Protein AF-A0A6I5RII8-F1 (afdb_monomer)

Solvent-accessible surface area (backbone atoms only — not comparable to full-atom values): 12334 Å² total; per-residue (Å²): 128,75,94,46,43,78,33,72,69,52,42,58,50,50,55,48,51,52,49,53,47,38,71,75,41,71,86,57,53,76,91,75,58,64,41,49,53,76,52,87,59,89,80,75,81,48,19,65,88,69,78,43,52,59,73,60,52,74,67,56,86,38,40,20,40,65,44,58,23,78,49,76,40,75,46,75,75,61,52,48,58,61,50,52,52,50,49,47,43,29,50,74,73,60,77,38,81,89,45,75,63,57,55,49,25,54,47,37,25,66,79,70,60,32,38,70,27,36,40,53,52,51,24,65,76,28,76,43,79,81,48,72,68,57,61,72,69,66,34,54,53,46,52,59,33,39,40,42,60,40,52,54,52,52,71,69,67,47,79,58,40,72,80,50,34,65,54,52,70,57,61,92,93,59,69,55,47,36,45,33,65,59,30,32,97,84,45,79,48,47,46,25,36,23,40,40,30,53,49,54,54,51,50,28,32,72,29,15,45,62,59,45,34,69,55,20,70,74,108

Foldseek 3Di:
DQLAAEDPVQVVVVVVVVVVCCVVPVVQDLLNDKDKDWDADPPGQACDPNPAAPVRLSVDHIYMDIDQQLRWDQCQLLLLLLLLLLVLQCPVVVVADDDPLLVVLNCCCPVVVDLVSQQVSLCRSQVAHADAADPDPVLVVRLVSLCNSLVVQVVVVDPQSPPWANSAGRDDVDGDHSNDVSCPPVSPRRTIHGNSNSNVSVSCLRRCRSHHNVSSVVD

Radius of gyration: 18.66 Å; Cα contacts (8 Å, |Δi|>4): 306; chains: 1; bounding box: 40×48×50 Å

Sequence (219 aa):
MPFFQQDDQLAQIGDRLLADTRAQFPAIAENQIALTWLVYDEPYPVNTGGALTAEEFWRYPVRGYAYRGVERIYPASVVKLFYLVAVQEWLESGMISPSAELDRAVRDMIVDSSNDATSLVVDALTGTTSGPELPPGPFETWQRQRNLINRYYQNLGWEEFETINANQKTWCEGPYGRERAFYGEAMENRNWLTTNAVARLFHSIVGGVAVSSERSQAM

Structure (mmCIF, N/CA/C/O backbone):
data_AF-A0A6I5RII8-F1
#
_entry.id   AF-A0A6I5RII8-F1
#
loop_
_atom_site.group_PDB
_atom_site.id
_atom_site.type_symbol
_atom_site.label_atom_id
_atom_site.label_alt_id
_atom_site.label_comp_id
_atom_site.label_asym_id
_atom_site.label_entity_id
_atom_site.label_seq_id
_atom_site.pdbx_PDB_ins_code
_atom_site.Cartn_x
_atom_site.Cartn_y
_atom_site.Cartn_z
_atom_site.occupancy
_atom_site.B_iso_or_equiv
_atom_site.auth_seq_id
_atom_site.auth_comp_id
_atom_site.auth_asym_id
_atom_site.auth_atom_id
_atom_site.pdbx_PDB_model_num
ATOM 1 N N . MET A 1 1 ? 17.856 -10.091 -0.534 1.00 65.69 1 MET A N 1
ATOM 2 C CA . MET A 1 1 ? 17.736 -10.471 -1.981 1.00 65.69 1 MET A CA 1
ATOM 3 C C . MET A 1 1 ? 16.253 -10.450 -2.322 1.00 65.69 1 MET A C 1
ATOM 5 O O . MET A 1 1 ? 15.494 -10.698 -1.398 1.00 65.69 1 MET A O 1
ATOM 9 N N . PRO A 1 2 ? 15.806 -10.162 -3.562 1.00 83.06 2 PRO A N 1
ATOM 10 C CA . PRO A 1 2 ? 14.369 -10.183 -3.846 1.00 83.06 2 PRO A CA 1
ATOM 11 C C . PRO A 1 2 ? 13.774 -11.559 -3.522 1.00 83.06 2 PRO A C 1
ATOM 13 O O . PRO A 1 2 ? 14.424 -12.578 -3.753 1.00 83.06 2 PRO A O 1
ATOM 16 N N . PHE A 1 3 ? 12.541 -11.592 -3.021 1.00 93.69 3 PHE A N 1
ATOM 17 C CA . PHE A 1 3 ? 11.863 -12.845 -2.669 1.00 93.69 3 PHE A CA 1
ATOM 18 C C . PHE A 1 3 ? 11.525 -13.787 -3.839 1.00 93.69 3 PHE A C 1
ATOM 20 O O . PHE A 1 3 ? 11.038 -14.894 -3.617 1.00 93.69 3 PHE A O 1
ATOM 27 N N . PHE A 1 4 ? 11.730 -13.345 -5.077 1.00 95.38 4 PHE A N 1
ATOM 28 C CA . PHE A 1 4 ? 11.459 -14.098 -6.295 1.00 95.38 4 PHE A CA 1
ATOM 29 C C . PHE A 1 4 ? 12.764 -14.530 -6.973 1.00 95.38 4 PHE A C 1
ATOM 31 O O . PHE A 1 4 ? 13.816 -13.910 -6.803 1.00 95.38 4 PHE A O 1
ATOM 38 N N . GLN A 1 5 ? 12.694 -15.579 -7.787 1.00 94.88 5 GLN A N 1
ATOM 39 C CA . GLN A 1 5 ? 13.818 -16.045 -8.592 1.00 94.88 5 GLN A CA 1
ATOM 40 C C . GLN A 1 5 ? 13.955 -15.178 -9.838 1.00 94.88 5 GLN A C 1
ATOM 42 O O . GLN A 1 5 ? 13.002 -15.047 -10.605 1.00 94.88 5 GLN A O 1
ATOM 47 N N . GLN A 1 6 ? 15.131 -14.584 -10.048 1.00 94.12 6 GLN A N 1
ATOM 48 C CA . GLN A 1 6 ? 15.388 -13.884 -11.300 1.00 94.12 6 GLN A CA 1
ATOM 49 C C . GLN A 1 6 ? 15.385 -14.859 -12.474 1.00 94.12 6 GLN A C 1
ATOM 51 O O . GLN A 1 6 ? 15.972 -15.936 -12.397 1.00 94.12 6 GLN A O 1
ATOM 56 N N . ASP A 1 7 ? 14.729 -14.448 -13.551 1.00 95.94 7 ASP A N 1
ATOM 57 C CA . ASP A 1 7 ? 14.633 -15.214 -14.784 1.00 95.94 7 ASP A CA 1
ATOM 58 C C . ASP A 1 7 ? 15.290 -14.456 -15.943 1.00 95.94 7 ASP A C 1
ATOM 60 O O . ASP A 1 7 ? 14.949 -13.303 -16.220 1.00 95.94 7 ASP A O 1
ATOM 64 N N . ASP A 1 8 ? 16.228 -15.111 -16.631 1.00 95.12 8 ASP A N 1
ATOM 65 C CA . ASP A 1 8 ? 17.023 -14.502 -17.704 1.00 95.12 8 ASP A CA 1
ATOM 66 C C . ASP A 1 8 ? 16.172 -14.094 -18.912 1.00 95.12 8 ASP A C 1
ATOM 68 O O . ASP A 1 8 ? 16.429 -13.068 -19.550 1.00 95.12 8 ASP A O 1
ATOM 72 N N . GLN A 1 9 ? 15.140 -14.875 -19.238 1.00 95.81 9 GLN A N 1
ATOM 73 C CA . GLN A 1 9 ? 14.249 -14.556 -20.347 1.00 95.81 9 GLN A CA 1
ATOM 74 C C . GLN A 1 9 ? 13.399 -13.329 -20.003 1.00 95.81 9 GLN A C 1
ATOM 76 O O . GLN A 1 9 ? 13.259 -12.426 -20.833 1.00 95.81 9 GLN A O 1
ATOM 81 N N . LEU A 1 10 ? 12.877 -13.254 -18.776 1.00 95.75 10 LEU A N 1
ATOM 82 C CA . LEU A 1 10 ? 12.186 -12.065 -18.282 1.00 95.75 10 LEU A CA 1
ATOM 83 C C . LEU A 1 10 ? 13.118 -10.856 -18.240 1.00 95.75 10 LEU A C 1
ATOM 85 O O . LEU A 1 10 ? 12.692 -9.775 -18.637 1.00 95.75 10 LEU A O 1
ATOM 89 N N . ALA A 1 11 ? 14.381 -11.019 -17.849 1.00 94.94 11 ALA A N 1
ATOM 90 C CA . ALA A 1 11 ? 15.350 -9.929 -17.876 1.00 94.94 11 ALA A CA 1
ATOM 91 C C . ALA A 1 11 ? 15.544 -9.370 -19.292 1.00 94.94 11 ALA A C 1
ATOM 93 O O . ALA A 1 11 ? 15.394 -8.170 -19.509 1.00 94.94 11 ALA A O 1
ATOM 94 N N . GLN A 1 12 ? 15.742 -10.236 -20.288 1.00 96.38 12 GLN A N 1
ATOM 95 C CA . GLN A 1 12 ? 15.888 -9.814 -21.686 1.00 96.38 12 GLN A CA 1
ATOM 96 C C . GLN A 1 12 ? 14.641 -9.120 -22.252 1.00 96.38 12 GLN A C 1
ATOM 98 O O . GLN A 1 12 ? 14.749 -8.252 -23.123 1.00 96.38 12 GLN A O 1
ATOM 103 N N . ILE A 1 13 ? 13.437 -9.524 -21.836 1.00 96.56 13 ILE A N 1
ATOM 104 C CA . ILE A 1 13 ? 12.199 -8.847 -22.251 1.00 96.56 13 ILE A CA 1
ATOM 105 C C . ILE A 1 13 ? 12.071 -7.504 -21.522 1.00 96.56 13 ILE A C 1
ATOM 107 O O . ILE A 1 13 ? 11.786 -6.498 -22.169 1.00 96.56 13 ILE A O 1
ATOM 111 N N . GLY A 1 14 ? 12.319 -7.476 -20.212 1.00 95.06 14 GLY A N 1
ATOM 112 C CA . GLY A 1 14 ? 12.251 -6.274 -19.384 1.00 95.06 14 GLY A CA 1
ATOM 113 C C . GLY A 1 14 ? 13.218 -5.190 -19.853 1.00 95.06 14 GLY A C 1
ATOM 114 O O . GLY A 1 14 ? 12.806 -4.052 -20.065 1.00 95.06 14 GLY A O 1
ATOM 115 N N . ASP A 1 15 ? 14.471 -5.552 -20.126 1.00 94.44 15 ASP A N 1
ATOM 116 C CA . ASP A 1 15 ? 15.497 -4.619 -20.599 1.00 94.44 15 ASP A CA 1
ATOM 117 C C . ASP A 1 15 ? 15.142 -4.019 -21.966 1.00 94.44 15 ASP A C 1
ATOM 119 O O . ASP A 1 15 ? 15.313 -2.814 -22.178 1.00 94.44 15 ASP A O 1
ATOM 123 N N . ARG A 1 16 ? 14.584 -4.832 -22.877 1.00 96.50 16 ARG A N 1
ATOM 124 C CA . ARG A 1 16 ? 14.069 -4.350 -24.169 1.00 96.50 16 ARG A CA 1
ATOM 125 C C . ARG A 1 16 ? 12.888 -3.405 -23.987 1.00 96.50 16 ARG A C 1
ATOM 127 O O . ARG A 1 16 ? 12.908 -2.314 -24.543 1.00 96.50 16 ARG A O 1
ATOM 134 N N . LEU A 1 17 ? 11.914 -3.766 -23.153 1.00 95.56 17 LEU A N 1
ATOM 135 C CA . LEU A 1 17 ? 10.750 -2.923 -22.878 1.00 95.56 17 LEU A CA 1
ATOM 136 C C . LEU A 1 17 ? 11.152 -1.576 -22.264 1.00 95.56 17 LEU A C 1
ATOM 138 O O . LEU A 1 17 ? 10.611 -0.535 -22.639 1.00 95.56 17 LEU A O 1
ATOM 142 N N . LEU A 1 18 ? 12.130 -1.568 -21.359 1.00 95.00 18 LEU A N 1
ATOM 143 C CA . LEU A 1 18 ? 12.676 -0.339 -20.785 1.00 95.00 18 LEU A CA 1
ATOM 144 C C . LEU A 1 18 ? 13.400 0.511 -21.838 1.00 95.00 18 LEU A C 1
ATOM 146 O O . LEU A 1 18 ? 13.267 1.73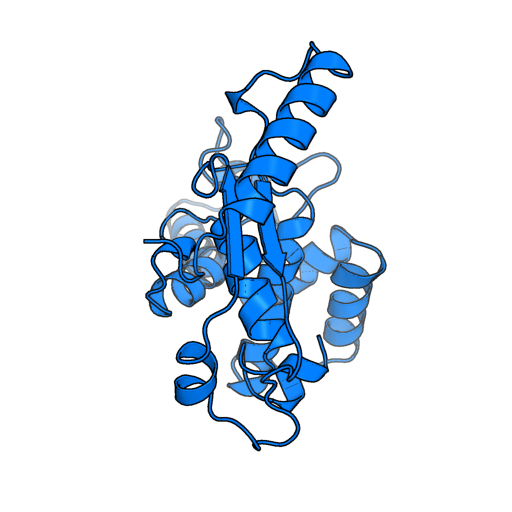5 -21.823 1.00 95.00 18 LEU A O 1
ATOM 150 N N . ALA A 1 19 ? 14.158 -0.108 -22.748 1.00 94.31 19 ALA A N 1
ATOM 151 C CA . ALA A 1 19 ? 14.811 0.596 -23.851 1.00 94.31 19 ALA A CA 1
ATOM 152 C C . ALA A 1 19 ? 13.787 1.226 -24.809 1.00 94.31 19 ALA A C 1
ATOM 154 O O . ALA A 1 19 ? 13.889 2.419 -25.099 1.00 94.31 19 ALA A O 1
ATOM 155 N N . ASP A 1 20 ? 12.770 0.467 -25.215 1.00 96.00 20 ASP A N 1
ATOM 156 C CA . ASP A 1 20 ? 11.694 0.935 -26.093 1.00 96.00 20 ASP A CA 1
ATOM 157 C C . ASP A 1 20 ? 10.892 2.068 -25.435 1.00 96.00 20 ASP A C 1
ATOM 159 O O . ASP A 1 20 ? 10.638 3.102 -26.055 1.00 96.00 20 ASP A O 1
ATOM 163 N N . THR A 1 21 ? 10.578 1.932 -24.141 1.00 95.50 21 THR A N 1
ATOM 164 C CA . THR A 1 21 ? 9.893 2.972 -23.356 1.00 95.50 21 THR A CA 1
ATOM 165 C C . THR A 1 21 ? 10.709 4.264 -23.325 1.00 95.50 21 THR A C 1
ATOM 167 O O . THR A 1 21 ? 10.159 5.339 -23.546 1.00 95.50 21 THR A O 1
ATOM 170 N N . ARG A 1 22 ? 12.028 4.189 -23.102 1.00 93.75 22 ARG A N 1
ATOM 171 C CA . ARG A 1 22 ? 12.904 5.375 -23.114 1.00 93.75 22 ARG A CA 1
ATOM 172 C C . ARG A 1 22 ? 13.012 6.008 -24.499 1.00 93.75 22 ARG A C 1
ATOM 174 O O . ARG A 1 22 ? 13.037 7.231 -24.600 1.00 93.75 22 ARG A O 1
ATOM 181 N N . ALA A 1 23 ? 13.054 5.199 -25.556 1.00 95.38 23 ALA A N 1
ATOM 182 C CA . ALA A 1 23 ? 13.071 5.701 -26.927 1.00 95.38 23 ALA A CA 1
ATOM 183 C C . ALA A 1 23 ? 11.764 6.431 -27.282 1.00 95.38 23 ALA A C 1
ATOM 185 O O . ALA A 1 23 ? 11.798 7.476 -27.932 1.00 95.38 23 ALA A O 1
ATOM 186 N N . GLN A 1 24 ? 10.620 5.910 -26.829 1.00 97.38 24 GLN A N 1
ATOM 187 C CA . GLN A 1 24 ? 9.306 6.509 -27.061 1.00 97.38 24 GLN A CA 1
ATOM 188 C C . GLN A 1 24 ? 9.041 7.736 -26.175 1.00 97.38 24 GLN A C 1
ATOM 190 O O . GLN A 1 24 ? 8.412 8.697 -26.623 1.00 97.38 24 GLN A O 1
ATOM 195 N N . PHE A 1 25 ? 9.527 7.723 -24.932 1.00 96.50 25 PHE A N 1
ATOM 196 C CA . PHE A 1 25 ? 9.304 8.767 -23.931 1.00 96.50 25 PHE A CA 1
ATOM 197 C C . PHE A 1 25 ? 10.634 9.338 -23.407 1.00 96.50 25 PHE A C 1
ATOM 199 O O . PHE A 1 25 ? 10.962 9.174 -22.230 1.00 96.50 25 PHE A O 1
ATOM 206 N N . PRO A 1 26 ? 11.395 10.073 -24.240 1.00 93.75 26 PRO A N 1
ATOM 207 C CA . PRO A 1 26 ? 12.745 10.537 -23.900 1.00 93.75 26 PRO A CA 1
ATOM 208 C C . PRO A 1 26 ? 12.793 11.556 -22.750 1.00 93.75 26 PRO A C 1
ATOM 210 O O . PRO A 1 26 ? 13.863 11.840 -22.221 1.00 93.75 26 PRO A O 1
ATOM 213 N N . ALA A 1 27 ? 11.646 12.120 -22.359 1.00 95.56 27 ALA A N 1
ATOM 214 C CA . ALA A 1 27 ? 11.537 13.019 -21.213 1.00 95.56 27 ALA A CA 1
ATOM 215 C C . ALA A 1 27 ? 11.583 12.288 -19.857 1.00 95.56 27 ALA A C 1
ATOM 217 O O . ALA A 1 27 ? 11.778 12.942 -18.834 1.00 95.56 27 ALA A O 1
ATOM 218 N N . ILE A 1 28 ? 11.388 10.964 -19.832 1.00 90.56 28 ILE A N 1
ATOM 219 C CA . ILE A 1 28 ? 11.436 10.177 -18.599 1.00 90.56 28 ILE A CA 1
ATOM 220 C C . ILE A 1 28 ? 12.886 9.770 -18.338 1.00 90.56 28 ILE A C 1
ATOM 222 O O . ILE A 1 28 ? 13.462 8.962 -19.068 1.00 90.56 28 ILE A O 1
ATOM 226 N N . ALA A 1 29 ? 13.482 10.322 -17.284 1.00 88.75 29 ALA A N 1
ATOM 227 C CA . ALA A 1 29 ? 14.834 9.961 -16.882 1.00 88.75 29 ALA A CA 1
ATOM 228 C C . ALA A 1 29 ? 14.886 8.519 -16.349 1.00 88.75 29 ALA A C 1
ATOM 230 O O . ALA A 1 29 ? 13.909 8.000 -15.807 1.00 88.75 29 ALA A O 1
ATOM 231 N N . GLU A 1 30 ? 16.052 7.871 -16.435 1.00 85.44 30 GLU A N 1
ATOM 232 C CA . GLU A 1 30 ? 16.237 6.498 -15.933 1.00 85.44 30 GLU A CA 1
ATOM 233 C C . GLU A 1 30 ? 15.834 6.355 -14.463 1.00 85.44 30 GLU A C 1
ATOM 235 O O . GLU A 1 30 ? 15.259 5.343 -14.060 1.00 85.44 30 GLU A O 1
ATOM 240 N N . ASN A 1 31 ? 16.073 7.402 -13.667 1.00 87.12 31 ASN A N 1
ATOM 241 C CA . ASN A 1 31 ? 15.734 7.406 -12.255 1.00 87.12 31 ASN A CA 1
ATOM 242 C C . ASN A 1 31 ? 14.225 7.577 -11.965 1.00 87.12 31 ASN A C 1
ATOM 244 O O . ASN A 1 31 ? 13.815 7.445 -10.810 1.00 87.12 31 ASN A O 1
ATOM 248 N N . GLN A 1 32 ? 13.393 7.793 -12.985 1.00 90.06 32 GLN A N 1
ATOM 249 C CA . GLN A 1 32 ? 11.940 7.972 -12.873 1.00 90.06 32 GLN A CA 1
ATOM 250 C C . GLN A 1 32 ? 11.135 6.717 -13.245 1.00 90.06 32 GLN A C 1
ATOM 252 O O . GLN A 1 32 ? 9.908 6.753 -13.195 1.00 90.06 32 GLN A O 1
ATOM 257 N N . ILE A 1 33 ? 11.800 5.606 -13.585 1.00 93.25 33 ILE A N 1
ATOM 258 C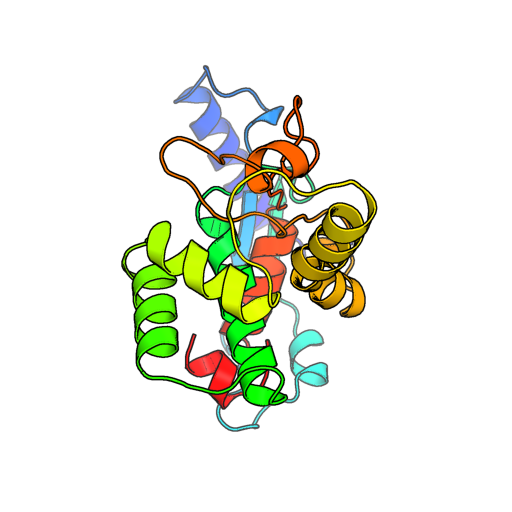 CA . ILE A 1 33 ? 11.151 4.323 -13.894 1.00 93.25 33 ILE A CA 1
ATOM 259 C C . ILE A 1 33 ? 11.707 3.232 -12.982 1.00 93.25 33 ILE A C 1
ATOM 261 O O . ILE A 1 33 ? 12.921 3.057 -12.876 1.00 93.25 33 ILE A O 1
ATOM 265 N N . ALA A 1 34 ? 10.813 2.470 -12.362 1.00 95.62 34 ALA A N 1
ATOM 266 C CA . ALA A 1 34 ? 11.115 1.187 -11.745 1.00 95.62 34 ALA A CA 1
ATOM 267 C C . ALA A 1 34 ? 10.083 0.163 -12.222 1.00 95.62 34 ALA A C 1
ATOM 269 O 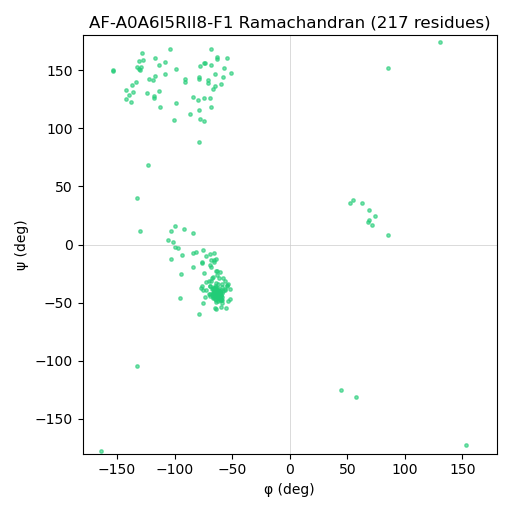O . ALA A 1 34 ? 8.948 0.518 -12.545 1.00 95.62 34 ALA A O 1
ATOM 270 N N . LEU A 1 35 ? 10.486 -1.099 -12.280 1.00 95.88 35 LEU A N 1
ATOM 271 C CA . LEU A 1 35 ? 9.645 -2.198 -12.730 1.00 95.88 35 LEU A CA 1
ATOM 272 C C . LEU A 1 35 ? 9.949 -3.415 -11.870 1.00 95.88 35 LEU A C 1
ATOM 274 O O . LEU A 1 35 ? 11.110 -3.760 -11.692 1.00 95.88 35 LEU A O 1
ATOM 278 N N . THR A 1 36 ? 8.909 -4.084 -11.393 1.00 97.44 36 THR A N 1
ATOM 279 C CA . THR A 1 36 ? 8.996 -5.444 -10.865 1.00 97.44 36 THR A CA 1
ATOM 280 C C . THR A 1 36 ? 7.818 -6.212 -11.429 1.00 97.44 36 THR A C 1
ATOM 282 O O . THR A 1 36 ? 6.689 -5.728 -11.361 1.00 97.44 36 THR A O 1
ATOM 285 N N . TRP A 1 37 ? 8.066 -7.393 -11.978 1.00 95.00 37 TRP A N 1
ATOM 286 C CA . TRP A 1 37 ? 7.003 -8.298 -12.396 1.00 95.00 37 TRP A CA 1
ATOM 287 C C . TRP A 1 37 ? 7.270 -9.715 -11.905 1.00 95.00 37 TRP A C 1
ATOM 289 O O . TRP A 1 37 ? 8.414 -10.117 -11.678 1.00 95.00 37 TRP A O 1
ATOM 299 N N . LEU A 1 38 ? 6.185 -10.450 -11.717 1.00 96.31 38 LEU A N 1
ATOM 300 C CA . LEU A 1 38 ? 6.190 -11.849 -11.330 1.00 96.31 38 LEU A CA 1
ATOM 301 C C . LEU A 1 38 ? 5.437 -12.623 -12.402 1.00 96.31 38 LEU A C 1
ATOM 303 O O . LEU A 1 38 ? 4.435 -12.134 -12.930 1.00 96.31 38 LEU A O 1
ATOM 307 N N . VAL A 1 39 ? 5.913 -13.821 -12.705 1.00 95.12 39 VAL A N 1
ATOM 308 C CA . VAL A 1 39 ? 5.242 -14.749 -13.611 1.00 95.12 39 VAL A CA 1
ATOM 309 C C . VAL A 1 39 ? 4.894 -16.002 -12.831 1.00 95.12 39 VAL A C 1
ATOM 311 O O . VAL A 1 39 ? 5.737 -16.586 -12.151 1.00 95.12 39 VAL A O 1
ATOM 314 N N . TYR A 1 40 ? 3.623 -16.378 -12.921 1.00 93.25 40 TYR A N 1
ATOM 315 C CA . TYR A 1 40 ? 3.075 -17.561 -12.285 1.00 93.25 40 TYR A CA 1
ATOM 316 C C . TYR A 1 40 ? 2.998 -18.672 -13.327 1.00 93.25 40 TYR A C 1
ATOM 318 O O . TYR A 1 40 ? 2.347 -18.503 -14.359 1.00 93.25 40 TYR A O 1
ATOM 326 N N . ASP A 1 41 ? 3.661 -19.788 -13.051 1.00 88.19 41 ASP A N 1
ATOM 327 C CA . ASP A 1 41 ? 3.619 -20.984 -13.887 1.00 88.19 41 ASP A CA 1
ATOM 328 C C . ASP A 1 41 ? 2.631 -21.998 -13.297 1.00 88.19 41 ASP A C 1
ATOM 330 O O . ASP A 1 41 ? 2.421 -22.043 -12.083 1.00 88.19 41 ASP A O 1
ATOM 334 N N . GLU A 1 42 ? 2.020 -22.819 -14.151 1.00 87.38 42 GLU A N 1
ATOM 335 C CA . GLU A 1 42 ? 1.215 -23.944 -13.680 1.00 87.38 42 GLU A CA 1
ATOM 336 C C . GLU A 1 42 ? 2.111 -25.047 -13.082 1.00 87.38 42 GLU A C 1
ATOM 338 O O . GLU A 1 42 ? 3.163 -25.359 -13.651 1.00 87.38 42 GLU A O 1
ATOM 343 N N . PRO A 1 43 ? 1.689 -25.702 -11.983 1.00 85.62 43 PRO A N 1
ATOM 344 C CA . PRO A 1 43 ? 0.463 -25.449 -11.220 1.00 85.62 43 PRO A CA 1
ATOM 345 C C . PRO A 1 43 ? 0.591 -24.232 -10.288 1.00 85.62 43 PRO A C 1
ATOM 347 O O . PRO A 1 43 ? 1.622 -24.053 -9.652 1.00 85.62 43 PRO A O 1
ATOM 350 N N . TYR A 1 44 ? -0.481 -23.442 -10.152 1.00 86.94 44 TYR A N 1
ATOM 351 C CA . TYR A 1 44 ? -0.508 -22.244 -9.303 1.00 86.94 44 TYR A CA 1
ATOM 352 C C . TYR A 1 44 ? -0.668 -22.608 -7.815 1.00 86.94 44 TYR A C 1
ATOM 354 O O . TYR A 1 44 ? -1.763 -23.017 -7.414 1.00 86.94 44 TYR A O 1
ATOM 362 N N . PRO A 1 45 ? 0.370 -22.465 -6.967 1.00 85.44 45 PRO A N 1
ATOM 363 C CA . PRO A 1 45 ? 0.238 -22.750 -5.545 1.00 85.44 45 PRO A CA 1
ATOM 364 C C . PRO A 1 45 ? -0.559 -21.620 -4.887 1.00 85.44 45 PRO A C 1
ATOM 366 O O . PRO A 1 45 ? -0.054 -20.515 -4.715 1.00 85.44 45 PRO A O 1
ATOM 369 N N . VAL A 1 46 ? -1.818 -21.881 -4.537 1.00 88.75 46 VAL A N 1
ATOM 370 C CA . VAL A 1 46 ? -2.700 -20.902 -3.886 1.00 88.75 46 VAL A CA 1
ATOM 371 C C . VAL A 1 46 ? -3.428 -21.528 -2.705 1.00 88.75 46 VAL A C 1
ATOM 373 O O . VAL A 1 46 ? -3.894 -22.668 -2.764 1.00 88.75 46 VAL A O 1
ATOM 376 N N . ASN A 1 47 ? -3.561 -20.768 -1.623 1.00 87.25 47 ASN A N 1
ATOM 377 C CA . ASN A 1 47 ? -4.329 -21.169 -0.457 1.00 87.25 47 ASN A CA 1
ATOM 378 C C . ASN A 1 47 ? -5.832 -20.964 -0.706 1.00 87.25 47 ASN A C 1
ATOM 380 O O . ASN A 1 47 ? -6.419 -19.927 -0.388 1.00 87.25 47 ASN A O 1
ATOM 384 N N . THR A 1 48 ? -6.465 -21.988 -1.276 1.00 78.12 48 THR A N 1
ATOM 385 C CA . THR A 1 48 ? -7.922 -22.064 -1.412 1.00 78.12 48 THR A CA 1
ATOM 386 C C . THR A 1 48 ? -8.495 -22.967 -0.323 1.00 78.12 48 THR A C 1
ATOM 388 O O . THR A 1 48 ? -8.311 -24.179 -0.335 1.00 78.12 48 THR A O 1
ATOM 391 N N . GLY A 1 49 ? -9.157 -22.370 0.674 1.00 74.75 49 GLY A N 1
ATOM 392 C CA . GLY A 1 49 ? -9.831 -23.126 1.735 1.00 74.75 49 GLY A CA 1
ATOM 393 C C . GLY A 1 49 ? -8.892 -23.868 2.695 1.00 74.75 49 GLY A C 1
ATOM 394 O O . GLY A 1 49 ? -9.265 -24.919 3.209 1.00 74.75 49 GLY A O 1
ATOM 395 N N . GLY A 1 50 ? -7.679 -23.354 2.929 1.00 73.62 50 GLY A N 1
ATOM 396 C CA . GLY A 1 50 ? -6.722 -23.924 3.887 1.00 73.62 50 GLY A CA 1
ATOM 397 C C . GLY A 1 50 ? -5.843 -25.049 3.334 1.00 73.62 50 GLY A C 1
ATOM 398 O O . GLY A 1 50 ? -5.113 -25.671 4.100 1.00 73.62 50 GLY A O 1
ATOM 399 N N . ALA A 1 51 ? -5.891 -25.314 2.025 1.00 78.00 51 ALA A N 1
ATOM 400 C CA . ALA A 1 51 ? -5.116 -26.376 1.379 1.00 78.00 51 ALA A CA 1
ATOM 401 C C . ALA A 1 51 ? -3.590 -26.151 1.399 1.00 78.00 51 ALA A C 1
ATOM 403 O O . ALA A 1 51 ? -2.834 -27.082 1.131 1.00 78.00 51 ALA A O 1
ATOM 404 N N . LEU A 1 52 ? -3.143 -24.926 1.692 1.00 87.50 52 LEU A N 1
ATOM 405 C CA . LEU A 1 52 ? -1.739 -24.530 1.701 1.00 87.50 52 LEU A CA 1
ATOM 406 C C . LEU A 1 52 ? -1.487 -23.565 2.862 1.00 87.50 52 LEU A C 1
ATOM 408 O O . LEU A 1 52 ? -2.159 -22.538 2.970 1.00 87.50 52 LEU A O 1
ATOM 412 N N . THR A 1 53 ? -0.520 -23.867 3.727 1.00 89.62 53 THR A N 1
ATOM 413 C CA . THR A 1 53 ? -0.137 -22.925 4.790 1.00 89.62 53 THR A CA 1
ATOM 414 C C . THR A 1 53 ? 0.657 -21.747 4.220 1.00 89.62 53 THR A C 1
ATOM 416 O O . THR A 1 53 ? 1.314 -21.864 3.186 1.00 89.62 53 THR A O 1
ATOM 419 N N . ALA A 1 54 ? 0.652 -20.602 4.913 1.00 90.31 54 ALA A N 1
ATOM 420 C CA . ALA A 1 54 ? 1.470 -19.454 4.514 1.00 90.31 54 ALA A CA 1
ATOM 421 C C . ALA A 1 54 ? 2.968 -19.803 4.459 1.00 90.31 54 ALA A C 1
ATOM 423 O O . ALA A 1 54 ? 3.663 -19.397 3.532 1.00 90.31 54 ALA A O 1
ATOM 424 N N . GLU A 1 55 ? 3.458 -20.597 5.418 1.00 91.75 55 GLU A N 1
ATOM 425 C CA . GLU A 1 55 ? 4.852 -21.050 5.437 1.00 91.75 55 GLU A CA 1
ATOM 426 C C . GLU A 1 55 ? 5.188 -21.904 4.210 1.00 91.75 55 GLU A C 1
ATOM 428 O O . GLU A 1 55 ? 6.227 -21.696 3.586 1.00 91.75 55 GLU A O 1
ATOM 433 N N . GLU A 1 56 ? 4.315 -22.841 3.838 1.00 92.38 56 GLU A N 1
ATOM 434 C CA . GLU A 1 56 ? 4.515 -23.664 2.646 1.00 92.38 56 GLU A CA 1
ATOM 435 C C . GLU A 1 56 ? 4.438 -22.838 1.366 1.00 92.38 56 GLU A C 1
ATOM 437 O O . GLU A 1 56 ? 5.283 -23.026 0.495 1.00 92.38 56 GLU A O 1
ATOM 442 N N . PHE A 1 57 ? 3.490 -21.902 1.259 1.00 94.00 57 PHE A N 1
ATOM 443 C CA . PHE A 1 57 ? 3.362 -21.013 0.101 1.00 94.00 57 PHE A CA 1
ATOM 444 C C . PHE A 1 57 ? 4.672 -20.278 -0.202 1.00 94.00 57 PHE A C 1
ATOM 446 O O . PHE A 1 57 ? 5.156 -20.328 -1.329 1.00 94.00 57 PHE A O 1
ATOM 453 N N . TRP A 1 58 ? 5.304 -19.681 0.812 1.00 93.00 58 TRP A N 1
ATOM 454 C CA . TRP A 1 58 ? 6.555 -18.935 0.634 1.00 93.00 58 TRP A CA 1
ATOM 455 C C . TRP A 1 58 ? 7.773 -19.806 0.291 1.00 93.00 58 TRP A C 1
ATOM 457 O O . TRP A 1 58 ? 8.828 -19.265 -0.040 1.00 93.00 58 TRP A O 1
ATOM 467 N N . ARG A 1 59 ? 7.655 -21.140 0.352 1.00 92.25 59 ARG A N 1
ATOM 468 C CA . ARG A 1 59 ? 8.691 -22.067 -0.135 1.00 92.25 59 ARG A CA 1
ATOM 469 C C . ARG A 1 59 ? 8.583 -22.327 -1.637 1.00 92.25 59 ARG A C 1
ATOM 471 O O . ARG A 1 59 ? 9.563 -22.786 -2.225 1.00 92.25 59 ARG A O 1
ATOM 478 N N . TYR A 1 60 ? 7.432 -22.059 -2.256 1.00 91.69 60 TYR A N 1
ATOM 479 C CA . TYR A 1 60 ? 7.288 -22.188 -3.701 1.00 91.69 60 TYR A CA 1
ATOM 480 C C . TYR A 1 60 ? 7.996 -21.023 -4.392 1.00 91.69 60 TYR A C 1
ATOM 482 O O . TYR A 1 60 ? 7.726 -19.861 -4.082 1.00 91.69 60 TYR A O 1
ATOM 490 N N . PRO A 1 61 ? 8.909 -21.302 -5.333 1.00 91.06 61 PRO A N 1
ATOM 491 C CA . PRO A 1 61 ? 9.560 -20.240 -6.065 1.00 91.06 61 PRO A CA 1
ATOM 492 C C . PRO A 1 61 ? 8.575 -19.579 -7.027 1.00 91.06 61 PRO A C 1
ATOM 494 O O . PRO A 1 61 ? 7.814 -20.250 -7.721 1.00 91.06 61 PRO A O 1
ATOM 497 N N . VAL A 1 62 ? 8.649 -18.256 -7.116 1.00 95.19 62 VAL A N 1
ATOM 498 C CA . VAL A 1 62 ? 8.007 -17.479 -8.175 1.00 95.19 62 VAL A CA 1
ATOM 499 C C . VAL A 1 62 ? 9.098 -16.850 -9.025 1.00 95.19 62 VAL A C 1
ATOM 501 O O . VAL A 1 62 ? 10.058 -16.290 -8.488 1.00 95.19 62 VAL A O 1
ATOM 504 N N . ARG A 1 63 ? 8.989 -16.971 -10.348 1.00 95.38 63 ARG A N 1
ATOM 505 C CA . ARG A 1 63 ? 9.925 -16.320 -11.266 1.00 95.38 63 ARG A CA 1
ATOM 506 C C . ARG A 1 63 ? 9.559 -14.855 -11.407 1.00 95.38 63 ARG A C 1
ATOM 508 O O . ARG A 1 63 ? 8.385 -14.486 -11.419 1.00 95.38 63 ARG A O 1
ATOM 515 N N . GLY A 1 64 ? 10.561 -14.008 -11.540 1.00 96.25 64 GLY A N 1
ATOM 516 C CA . GLY A 1 64 ? 10.348 -12.584 -11.682 1.00 96.25 64 GLY A CA 1
ATOM 517 C C . GLY A 1 64 ? 11.569 -11.860 -12.205 1.00 96.25 64 GLY A C 1
ATOM 518 O O . GLY A 1 64 ? 12.609 -12.436 -12.513 1.00 96.25 64 GLY A O 1
ATOM 519 N N . TYR A 1 65 ? 11.422 -10.553 -12.305 1.00 96.75 65 TYR A N 1
ATOM 520 C CA . TYR A 1 65 ? 12.505 -9.640 -12.632 1.00 96.75 65 TYR A CA 1
ATOM 521 C C . TYR A 1 65 ? 12.180 -8.276 -12.047 1.00 96.75 65 TYR A C 1
ATOM 523 O O . TYR A 1 65 ? 11.011 -7.900 -11.927 1.00 96.75 65 TYR A O 1
ATOM 531 N N . ALA A 1 66 ? 13.233 -7.551 -11.682 1.00 96.88 66 ALA A N 1
ATOM 532 C CA . ALA A 1 66 ? 13.119 -6.178 -11.243 1.00 96.88 66 ALA A CA 1
ATOM 533 C C . ALA A 1 66 ? 14.211 -5.306 -11.852 1.00 96.88 66 ALA A C 1
ATOM 535 O O . ALA A 1 66 ? 15.392 -5.646 -11.826 1.00 96.88 66 ALA A O 1
ATOM 536 N N . TYR A 1 67 ? 13.801 -4.122 -12.283 1.00 96.19 67 TYR A N 1
ATOM 537 C CA . TYR A 1 67 ? 14.652 -2.994 -12.609 1.00 96.19 67 TYR A CA 1
ATOM 538 C C . TYR A 1 67 ? 14.401 -1.896 -11.584 1.00 96.19 67 TYR A C 1
ATOM 540 O O . TYR A 1 67 ? 13.283 -1.393 -11.463 1.00 96.19 67 TYR A O 1
ATOM 548 N N . ARG A 1 68 ? 15.445 -1.537 -10.826 1.00 95.94 68 ARG A N 1
ATOM 549 C CA . ARG A 1 68 ? 15.371 -0.534 -9.747 1.00 95.94 68 ARG A CA 1
ATOM 550 C C . ARG A 1 68 ? 14.244 -0.816 -8.745 1.00 95.94 68 ARG A C 1
ATOM 552 O O . ARG A 1 68 ? 13.633 0.102 -8.209 1.00 95.94 68 ARG A O 1
ATOM 559 N N . GLY A 1 69 ? 13.990 -2.096 -8.463 1.00 96.31 69 GLY A N 1
ATOM 560 C CA . GLY A 1 69 ? 12.814 -2.527 -7.703 1.00 96.31 69 GLY A CA 1
ATOM 561 C C . GLY A 1 69 ? 12.738 -2.045 -6.251 1.00 96.31 69 GLY A C 1
ATOM 562 O O . GLY A 1 69 ? 11.689 -2.163 -5.626 1.00 96.31 69 GLY A O 1
ATOM 563 N N . VAL A 1 70 ? 13.838 -1.498 -5.725 1.00 96.44 70 VAL A N 1
ATOM 564 C CA . VAL A 1 70 ? 13.963 -0.925 -4.374 1.00 96.44 70 VAL A CA 1
ATOM 565 C C . VAL A 1 70 ? 13.864 0.605 -4.355 1.00 96.44 70 VAL A C 1
ATOM 567 O O . VAL A 1 70 ? 13.931 1.207 -3.287 1.00 96.44 70 VAL A O 1
ATOM 570 N N . GLU A 1 71 ? 13.726 1.252 -5.515 1.00 95.94 71 GLU A N 1
ATOM 571 C CA . GLU A 1 71 ? 13.594 2.706 -5.588 1.00 95.94 71 GLU A CA 1
ATOM 572 C C . GLU A 1 71 ? 12.276 3.154 -4.951 1.00 95.94 71 GLU A C 1
ATOM 574 O O . GLU A 1 71 ? 11.210 2.605 -5.244 1.00 95.94 71 GLU A O 1
ATOM 579 N N . ARG A 1 72 ? 12.342 4.191 -4.111 1.00 95.69 72 ARG A N 1
ATOM 580 C CA . ARG A 1 72 ? 11.155 4.790 -3.503 1.00 95.69 72 ARG A CA 1
ATOM 581 C C . ARG A 1 72 ? 10.479 5.694 -4.525 1.00 95.69 72 ARG A C 1
ATOM 583 O O . ARG A 1 72 ? 11.020 6.722 -4.924 1.00 95.69 72 ARG A O 1
ATOM 590 N N . ILE A 1 73 ? 9.267 5.324 -4.913 1.00 95.38 73 ILE A N 1
ATOM 591 C CA . ILE A 1 73 ? 8.417 6.073 -5.836 1.00 95.38 73 ILE A CA 1
ATOM 592 C C . ILE A 1 73 ? 7.129 6.459 -5.116 1.00 95.38 73 ILE A C 1
ATOM 594 O O . ILE A 1 73 ? 6.591 5.710 -4.295 1.00 95.38 73 ILE A O 1
ATOM 598 N N . TYR A 1 74 ? 6.642 7.667 -5.393 1.00 95.88 74 TYR A N 1
ATOM 599 C CA . TYR A 1 74 ? 5.356 8.091 -4.868 1.00 95.88 74 TYR A CA 1
ATOM 600 C C . TYR A 1 74 ? 4.248 7.284 -5.536 1.00 95.88 74 TYR A C 1
ATOM 602 O O . TYR A 1 74 ? 4.097 7.361 -6.755 1.00 95.88 74 TYR A O 1
ATOM 610 N N . PRO A 1 75 ? 3.473 6.518 -4.760 1.00 96.94 75 PRO A N 1
ATOM 611 C CA . PRO A 1 75 ? 2.657 5.447 -5.313 1.00 96.94 75 PRO A CA 1
ATOM 612 C C . PRO A 1 75 ? 1.308 5.912 -5.864 1.00 96.94 75 PRO A C 1
ATOM 614 O O . PRO A 1 75 ? 0.569 5.097 -6.413 1.00 96.94 75 PRO A O 1
ATOM 617 N N . ALA A 1 76 ? 0.938 7.183 -5.661 1.00 96.31 76 ALA A N 1
ATOM 618 C CA . ALA A 1 76 ? -0.432 7.655 -5.844 1.00 96.31 76 ALA A CA 1
ATOM 619 C C . ALA A 1 76 ? -1.435 6.660 -5.214 1.00 96.31 76 ALA A C 1
ATOM 621 O O . ALA A 1 76 ? -1.293 6.303 -4.043 1.00 96.31 76 ALA A O 1
ATOM 622 N N . SER A 1 77 ? -2.409 6.170 -5.983 1.00 98.25 77 SER A N 1
ATOM 623 C CA . SER A 1 77 ? -3.441 5.242 -5.507 1.00 98.25 77 SER A CA 1
ATOM 624 C C . SER A 1 77 ? -2.966 3.808 -5.250 1.00 98.25 77 SER A C 1
ATOM 626 O O . SER A 1 77 ? -3.707 3.054 -4.629 1.00 98.25 77 SER A O 1
ATOM 628 N N . VAL A 1 78 ? -1.747 3.413 -5.642 1.00 98.50 78 VAL A N 1
ATOM 629 C CA . VAL A 1 78 ? -1.230 2.046 -5.392 1.00 98.50 78 VAL A CA 1
ATOM 630 C C . VAL A 1 78 ? -1.099 1.757 -3.889 1.00 98.50 78 VAL A C 1
ATOM 632 O O . VAL A 1 78 ? -1.248 0.617 -3.456 1.00 98.50 78 VAL A O 1
ATOM 635 N N . VAL A 1 79 ? -0.924 2.791 -3.058 1.00 98.81 79 VAL A N 1
ATOM 636 C CA . VAL A 1 79 ? -0.912 2.655 -1.589 1.00 98.81 79 VAL A CA 1
ATOM 637 C C . VAL A 1 79 ? -2.221 2.098 -1.020 1.00 98.81 79 VAL A C 1
ATOM 639 O O . VAL A 1 79 ? -2.211 1.491 0.046 1.00 98.81 79 VAL A O 1
ATOM 642 N N . LYS A 1 80 ? -3.343 2.233 -1.736 1.00 98.81 80 LYS A N 1
ATOM 643 C CA . LYS A 1 80 ? -4.656 1.758 -1.274 1.00 98.81 80 LYS A CA 1
ATOM 644 C C . LYS A 1 80 ? -4.701 0.238 -1.111 1.00 98.81 80 LYS A C 1
ATOM 646 O O . LYS A 1 80 ? -5.455 -0.249 -0.279 1.00 98.81 80 LYS A O 1
ATOM 651 N N . LEU A 1 81 ? -3.830 -0.501 -1.800 1.00 98.50 81 LEU A N 1
ATOM 652 C CA . LEU A 1 81 ? -3.647 -1.942 -1.594 1.00 98.50 81 LEU A CA 1
ATOM 653 C C . LEU A 1 81 ? -3.093 -2.262 -0.202 1.00 98.50 81 LEU A C 1
ATOM 655 O O . LEU A 1 81 ? -3.537 -3.203 0.446 1.00 98.50 81 LEU A O 1
ATOM 659 N N . PHE A 1 82 ? -2.169 -1.434 0.291 1.00 98.88 82 PHE A N 1
ATOM 660 C CA . PHE A 1 82 ? -1.637 -1.567 1.645 1.00 98.88 82 PHE A CA 1
ATOM 661 C C . PHE A 1 82 ? -2.715 -1.240 2.688 1.00 98.88 82 PHE A C 1
ATOM 663 O O . PHE A 1 82 ? -2.740 -1.830 3.767 1.00 98.88 82 PHE A O 1
ATOM 670 N N . TYR A 1 83 ? -3.641 -0.334 2.374 1.00 98.88 83 TYR A N 1
ATOM 671 C CA . TYR A 1 83 ? -4.795 -0.068 3.235 1.00 98.88 83 TYR A CA 1
ATOM 672 C C . TYR A 1 83 ? -5.816 -1.196 3.199 1.00 98.88 83 TYR A C 1
ATOM 674 O O . TYR A 1 83 ? -6.321 -1.564 4.252 1.00 98.88 83 TYR A O 1
ATOM 682 N N . LEU A 1 84 ? -6.065 -1.792 2.034 1.00 98.88 84 LEU A N 1
ATOM 683 C CA . LEU A 1 84 ? -6.963 -2.934 1.893 1.00 98.88 84 LEU A CA 1
ATOM 684 C C . LEU A 1 84 ? -6.510 -4.122 2.750 1.00 98.88 84 LEU A C 1
ATOM 686 O O . LEU A 1 84 ? -7.300 -4.627 3.545 1.00 98.88 84 LEU A O 1
ATOM 690 N N . VAL A 1 85 ? -5.236 -4.513 2.654 1.00 98.88 85 VAL A N 1
ATOM 691 C CA . VAL A 1 85 ? -4.690 -5.612 3.469 1.00 98.88 85 VAL A CA 1
ATOM 692 C C . VAL A 1 85 ? -4.763 -5.277 4.960 1.00 98.88 85 VAL A C 1
ATOM 694 O O . VAL A 1 85 ? -5.212 -6.106 5.747 1.00 98.88 85 VAL A O 1
ATOM 697 N N . ALA A 1 86 ? -4.418 -4.045 5.354 1.00 98.81 86 ALA A N 1
ATOM 698 C CA . ALA A 1 86 ? -4.520 -3.619 6.750 1.00 98.81 86 ALA A CA 1
ATOM 699 C C . ALA A 1 86 ? -5.969 -3.641 7.273 1.00 98.81 86 ALA A C 1
ATOM 701 O O . ALA A 1 86 ? -6.192 -4.018 8.420 1.00 98.81 86 ALA A O 1
ATOM 702 N N . VAL A 1 87 ? -6.961 -3.279 6.447 1.00 98.88 87 VAL A N 1
ATOM 703 C CA . VAL A 1 87 ? -8.386 -3.386 6.813 1.00 98.88 87 VAL A CA 1
ATOM 704 C C . VAL A 1 87 ? -8.762 -4.836 7.064 1.00 98.88 87 VAL A C 1
ATOM 706 O O . VAL A 1 87 ? -9.378 -5.126 8.087 1.00 98.88 87 VAL A O 1
ATOM 709 N N . GLN A 1 88 ? -8.389 -5.741 6.158 1.00 98.75 88 GLN A N 1
ATOM 710 C CA . GLN A 1 88 ? -8.721 -7.153 6.315 1.00 98.75 88 GLN A CA 1
ATOM 711 C C . GLN A 1 88 ? -8.069 -7.755 7.563 1.00 98.75 88 GLN A C 1
ATOM 713 O O . GLN A 1 88 ? -8.748 -8.451 8.312 1.00 98.75 88 GLN A O 1
ATOM 718 N N . GLU A 1 89 ? -6.805 -7.431 7.842 1.00 98.62 89 GLU A N 1
ATOM 719 C CA . GLU A 1 89 ? -6.121 -7.855 9.070 1.00 98.62 89 GLU A CA 1
ATOM 720 C C . GLU A 1 89 ? -6.795 -7.283 10.328 1.00 98.62 89 GLU A C 1
ATOM 722 O O . GLU A 1 89 ? -6.984 -7.992 11.318 1.00 98.62 89 GLU A O 1
ATOM 727 N N . TRP A 1 90 ? -7.182 -6.002 10.322 1.00 98.69 90 TRP A N 1
ATOM 728 C CA . TRP A 1 90 ? -7.785 -5.370 11.502 1.00 98.69 90 TRP A CA 1
ATOM 729 C C . TRP A 1 90 ? -9.192 -5.917 11.765 1.00 98.69 90 TRP A C 1
ATOM 731 O O . TRP A 1 90 ? -9.602 -6.005 12.921 1.00 98.69 90 TRP A O 1
ATOM 741 N N . LEU A 1 91 ? -9.926 -6.299 10.717 1.00 98.62 91 LEU A N 1
ATOM 742 C CA . LEU A 1 91 ? -11.210 -6.990 10.841 1.00 98.62 91 LEU A CA 1
ATOM 743 C C . LEU A 1 91 ? -11.032 -8.425 11.349 1.00 98.62 91 LEU A C 1
ATOM 745 O O . LEU A 1 9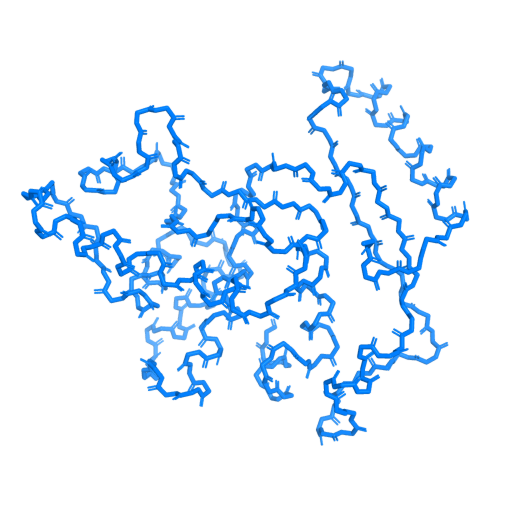1 ? -11.796 -8.855 12.209 1.00 98.62 91 LEU A O 1
ATOM 749 N N . GLU A 1 92 ? -10.032 -9.151 10.845 1.00 98.12 92 GLU A N 1
ATOM 750 C CA . GLU A 1 92 ? -9.719 -10.523 11.269 1.00 98.12 92 GLU A CA 1
ATOM 751 C C . GLU A 1 92 ? -9.332 -10.588 12.752 1.00 98.12 92 GLU A C 1
ATOM 753 O O . GLU A 1 92 ? -9.837 -11.415 13.508 1.00 98.12 92 GLU A O 1
ATOM 758 N N . SER A 1 93 ? -8.469 -9.671 13.188 1.00 97.88 93 SER A N 1
ATOM 759 C CA . SER A 1 93 ? -7.978 -9.587 14.569 1.00 97.88 93 SER A CA 1
ATOM 760 C C . SER A 1 93 ? -8.941 -8.888 15.538 1.00 97.88 93 SER A C 1
ATOM 762 O O . SER A 1 93 ? -8.684 -8.848 16.743 1.00 97.88 93 SER A O 1
ATOM 764 N N . GLY A 1 94 ? -10.042 -8.317 15.039 1.00 98.00 94 GLY A N 1
ATOM 765 C CA . GLY A 1 94 ? -11.000 -7.551 15.839 1.00 98.00 94 GLY A CA 1
ATOM 766 C C . GLY A 1 94 ? -10.485 -6.185 16.315 1.00 98.00 94 GLY A C 1
ATOM 767 O O . GLY A 1 94 ? -11.066 -5.598 17.228 1.00 98.00 94 GLY A O 1
ATOM 768 N N . MET A 1 95 ? -9.412 -5.660 15.713 1.00 97.75 95 MET A N 1
ATOM 769 C CA . MET A 1 95 ? -8.909 -4.307 15.978 1.00 97.75 95 MET A CA 1
ATOM 770 C C . MET A 1 95 ? -9.863 -3.209 15.491 1.00 97.75 95 MET A C 1
ATOM 772 O O . MET A 1 95 ? -9.891 -2.127 16.078 1.00 97.75 95 MET A O 1
ATOM 776 N N . ILE A 1 96 ? -10.657 -3.480 14.449 1.00 98.06 96 ILE A N 1
ATOM 777 C CA . ILE A 1 96 ? -11.773 -2.625 14.018 1.00 98.06 96 ILE A CA 1
ATOM 778 C C . ILE A 1 96 ? -13.042 -3.458 13.863 1.00 98.06 96 ILE A C 1
ATOM 780 O O . ILE A 1 96 ? -12.995 -4.655 13.593 1.00 98.06 96 ILE A O 1
ATOM 784 N N . SER A 1 97 ? -14.195 -2.816 14.038 1.00 97.19 97 SER A N 1
ATOM 785 C CA . SER A 1 97 ? -15.494 -3.465 13.850 1.00 97.19 97 SER A CA 1
ATOM 786 C C . SER A 1 97 ? -15.988 -3.306 12.410 1.00 97.19 97 SER A C 1
ATOM 788 O O . SER A 1 97 ? -15.824 -2.226 11.834 1.00 97.19 97 SER A O 1
ATOM 790 N N . PRO A 1 98 ? -16.640 -4.333 11.834 1.00 97.06 98 PRO A N 1
ATOM 791 C CA . PRO A 1 98 ? -17.287 -4.197 10.538 1.00 97.06 98 PRO A CA 1
ATOM 792 C C . PRO A 1 98 ? -18.440 -3.194 10.624 1.00 97.06 98 PRO A C 1
ATOM 794 O O . PRO A 1 98 ? -19.130 -3.085 11.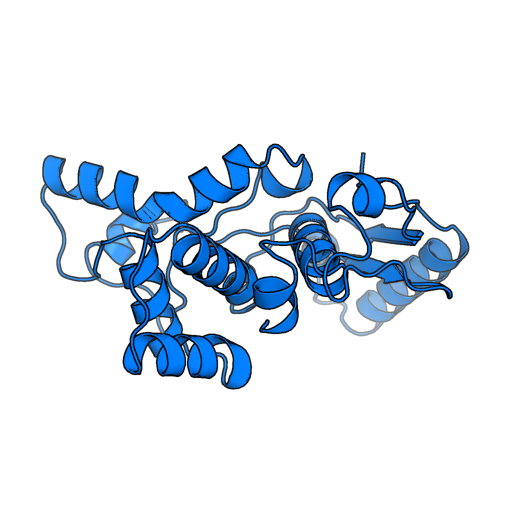642 1.00 97.06 98 PRO A O 1
ATOM 797 N N . SER A 1 99 ? -18.670 -2.464 9.539 1.00 98.19 99 SER A N 1
ATOM 798 C CA . SER A 1 99 ? -19.845 -1.611 9.386 1.00 98.19 99 SER A CA 1
ATOM 799 C C . SER A 1 99 ? -20.160 -1.441 7.908 1.00 98.19 99 SER A C 1
ATOM 801 O O . SER A 1 99 ? -19.248 -1.411 7.087 1.00 98.19 99 SER A O 1
ATOM 803 N N . ALA A 1 100 ? -21.439 -1.246 7.581 1.00 98.44 100 ALA A N 1
ATOM 804 C CA . ALA A 1 100 ? -21.859 -1.031 6.198 1.00 98.44 100 ALA A CA 1
ATOM 805 C C . ALA A 1 100 ? -21.137 0.160 5.538 1.00 98.44 100 ALA A C 1
ATOM 807 O O . ALA A 1 100 ? -20.881 0.146 4.338 1.00 98.44 100 ALA A O 1
ATOM 808 N N . GLU A 1 101 ? -20.785 1.182 6.324 1.00 98.56 101 GLU A N 1
ATOM 809 C CA . GLU A 1 101 ? -20.068 2.350 5.817 1.00 98.56 101 GLU A CA 1
ATOM 810 C C . GLU A 1 101 ? -18.577 2.072 5.590 1.00 98.56 101 GLU A C 1
ATOM 812 O O . GLU A 1 101 ? -18.021 2.535 4.595 1.00 98.56 101 GLU A O 1
ATOM 817 N N . LEU A 1 102 ? -17.933 1.276 6.452 1.00 98.62 102 LEU A N 1
ATOM 818 C CA . LEU A 1 102 ? -16.568 0.813 6.200 1.00 98.62 102 LEU A CA 1
ATOM 819 C C . LEU A 1 102 ? -16.523 -0.073 4.950 1.00 98.62 102 LEU A C 1
ATOM 821 O O . LEU A 1 102 ? -15.660 0.137 4.104 1.00 98.62 102 LEU A O 1
ATOM 825 N N . ASP A 1 103 ? -17.473 -0.996 4.791 1.00 98.50 103 ASP A N 1
ATOM 826 C CA . ASP A 1 103 ? -17.549 -1.878 3.619 1.00 98.50 103 ASP A CA 1
ATOM 827 C C . ASP A 1 103 ? -17.725 -1.073 2.324 1.00 98.50 103 ASP A C 1
ATOM 829 O O . ASP A 1 103 ? -17.028 -1.307 1.331 1.00 98.50 103 ASP A O 1
ATOM 833 N N . ARG A 1 104 ? -18.611 -0.066 2.345 1.00 98.75 104 ARG A N 1
ATOM 834 C CA . ARG A 1 104 ? -18.790 0.875 1.233 1.00 98.75 104 ARG A CA 1
ATOM 835 C C . ARG A 1 104 ? -17.503 1.642 0.940 1.00 98.75 104 ARG A C 1
ATOM 837 O O . ARG A 1 104 ? -17.086 1.706 -0.210 1.00 98.75 104 ARG A O 1
ATOM 844 N N . ALA A 1 105 ? -16.842 2.182 1.962 1.00 98.81 105 ALA A N 1
ATOM 845 C CA . ALA A 1 105 ? -15.614 2.947 1.777 1.00 98.81 105 ALA A CA 1
ATOM 846 C C . ALA A 1 105 ? -14.448 2.090 1.261 1.00 98.81 105 ALA A C 1
ATOM 848 O O . ALA A 1 105 ? -13.683 2.544 0.415 1.00 98.81 105 ALA A O 1
ATOM 849 N N . VAL A 1 106 ? -14.315 0.842 1.710 1.00 98.81 106 VAL A N 1
ATOM 850 C CA . VAL A 1 106 ? -13.303 -0.092 1.192 1.00 98.81 106 VAL A CA 1
ATOM 851 C C . VAL A 1 106 ? -13.562 -0.391 -0.283 1.00 98.81 106 VAL A C 1
ATOM 853 O O . VAL A 1 106 ? -12.631 -0.338 -1.089 1.00 98.81 106 VAL A O 1
ATOM 856 N N . ARG A 1 107 ? -14.825 -0.633 -0.656 1.00 98.69 107 ARG A N 1
ATOM 857 C CA . ARG A 1 107 ? -15.223 -0.824 -2.054 1.00 98.69 107 ARG A CA 1
ATOM 858 C C . ARG A 1 107 ? -14.891 0.405 -2.901 1.00 98.69 107 ARG A C 1
ATOM 860 O O . ARG A 1 107 ? -14.178 0.266 -3.889 1.00 98.69 107 ARG A O 1
ATOM 867 N N . ASP A 1 108 ? -15.348 1.589 -2.502 1.00 98.81 108 ASP A N 1
ATOM 868 C CA . ASP A 1 108 ? -15.137 2.838 -3.246 1.00 98.81 108 ASP A CA 1
ATOM 869 C C . ASP A 1 108 ? -13.633 3.202 -3.315 1.00 98.81 108 ASP A C 1
ATOM 871 O O . ASP A 1 108 ? -13.153 3.745 -4.313 1.00 98.81 108 ASP A O 1
ATOM 875 N N . MET A 1 109 ? -12.848 2.874 -2.279 1.00 98.81 109 MET A N 1
ATOM 876 C CA . MET A 1 109 ? -11.390 3.056 -2.251 1.00 98.81 109 MET A CA 1
ATOM 877 C C . MET A 1 109 ? -10.680 2.201 -3.308 1.00 98.81 109 MET A C 1
ATOM 879 O O . MET A 1 109 ? -9.705 2.671 -3.893 1.00 98.81 109 MET A O 1
ATOM 883 N N . ILE A 1 110 ? -11.127 0.966 -3.538 1.00 98.56 110 ILE A N 1
ATOM 884 C CA . ILE A 1 110 ? -10.438 0.012 -4.419 1.00 98.56 110 ILE A CA 1
ATOM 885 C C . ILE A 1 110 ? -11.002 0.014 -5.836 1.00 98.56 110 ILE A C 1
ATOM 887 O O . ILE A 1 110 ? -10.230 0.080 -6.789 1.00 98.56 110 ILE A O 1
ATOM 891 N N . VAL A 1 111 ? -12.326 -0.012 -5.983 1.00 98.31 111 VAL A N 1
ATOM 892 C CA . VAL A 1 111 ? -13.000 -0.084 -7.287 1.00 98.31 111 VAL A CA 1
ATOM 893 C C . VAL A 1 111 ? -12.942 1.261 -8.004 1.00 98.31 111 VAL A C 1
ATOM 895 O O . VAL A 1 111 ? -12.502 1.328 -9.148 1.00 98.31 111 VAL A O 1
ATOM 898 N N . ASP A 1 112 ? -13.326 2.338 -7.316 1.00 98.38 112 ASP A N 1
ATOM 899 C CA . ASP A 1 112 ? -13.399 3.681 -7.907 1.00 98.38 112 ASP A CA 1
ATOM 900 C C . ASP A 1 112 ? -12.149 4.521 -7.622 1.00 98.38 112 ASP A C 1
ATOM 902 O O . ASP A 1 112 ? -12.025 5.656 -8.085 1.00 98.38 112 ASP A O 1
ATOM 906 N N . SER A 1 113 ? -11.196 3.983 -6.851 1.00 98.38 113 SER A N 1
ATOM 907 C CA . SER A 1 113 ? -10.005 4.712 -6.416 1.00 98.38 113 SER A CA 1
ATOM 908 C C . SER A 1 113 ? -10.363 6.027 -5.705 1.00 98.38 113 SER A C 1
ATOM 910 O O . SER A 1 113 ? -9.663 7.032 -5.840 1.00 98.38 113 SER A O 1
ATOM 912 N N . SER A 1 114 ? -11.431 6.042 -4.903 1.00 98.62 114 SER A N 1
ATOM 913 C CA . SER A 1 114 ? -11.912 7.254 -4.230 1.00 98.62 114 SER A CA 1
ATOM 914 C C . SER A 1 114 ? -10.958 7.726 -3.127 1.00 98.62 114 SER A C 1
ATOM 916 O O . SER A 1 114 ? -10.606 6.975 -2.214 1.00 98.62 114 SER A O 1
ATOM 918 N N . ASN A 1 115 ? -10.535 8.992 -3.191 1.00 98.50 115 ASN A N 1
ATOM 919 C CA . ASN A 1 115 ? -9.689 9.620 -2.169 1.00 98.50 115 ASN A CA 1
ATOM 920 C C . ASN A 1 115 ? -10.460 9.924 -0.872 1.00 98.50 115 ASN A C 1
ATOM 922 O O . ASN A 1 115 ? -9.899 9.809 0.221 1.00 98.50 115 ASN A O 1
ATOM 926 N N . ASP A 1 116 ? -11.750 10.237 -0.982 1.00 97.75 116 ASP A N 1
ATOM 927 C CA . ASP A 1 116 ? -12.619 10.489 0.171 1.00 97.75 116 ASP A CA 1
ATOM 928 C C . ASP A 1 116 ? -12.870 9.196 0.951 1.00 97.75 116 ASP A C 1
ATOM 930 O O . ASP A 1 116 ? -12.722 9.154 2.173 1.00 97.75 116 ASP A O 1
ATOM 934 N N . ALA A 1 117 ? -13.144 8.103 0.235 1.00 98.62 117 ALA A N 1
ATOM 935 C CA . ALA A 1 117 ? -13.301 6.786 0.839 1.00 98.62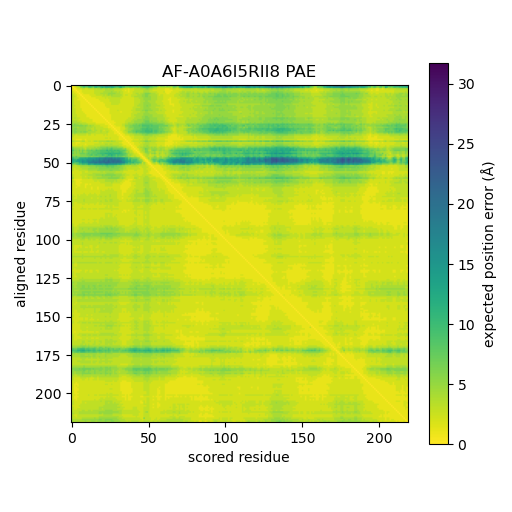 117 ALA A CA 1
ATOM 936 C C . ALA A 1 117 ? -11.995 6.315 1.499 1.00 98.62 117 ALA A C 1
ATOM 938 O O . ALA A 1 117 ? -11.996 5.873 2.648 1.00 98.62 117 ALA A O 1
ATOM 939 N N . THR A 1 118 ? -10.859 6.523 0.819 1.00 98.81 118 THR A N 1
ATOM 940 C CA . THR A 1 118 ? -9.525 6.261 1.389 1.00 98.81 118 THR A CA 1
ATOM 941 C C . THR A 1 118 ? -9.316 7.039 2.689 1.00 98.81 118 THR A C 1
ATOM 943 O O . THR A 1 118 ? -8.760 6.512 3.648 1.00 98.81 118 THR A O 1
ATOM 946 N N . SER A 1 119 ? -9.784 8.287 2.755 1.00 98.31 119 SER A N 1
ATOM 947 C CA . SER A 1 119 ? -9.649 9.119 3.950 1.00 98.31 119 SER A CA 1
ATOM 948 C C . SER A 1 119 ? -10.383 8.536 5.156 1.00 98.31 119 SER A C 1
ATOM 950 O O . SER A 1 119 ? -9.815 8.545 6.250 1.00 98.31 119 SER A O 1
ATOM 952 N N . LEU A 1 120 ? -11.596 8.007 4.965 1.00 98.62 120 LEU A N 1
ATOM 953 C CA . LEU A 1 120 ? -12.336 7.316 6.025 1.00 98.62 120 LEU A CA 1
ATOM 954 C C . LEU A 1 120 ? -11.639 6.015 6.439 1.00 98.62 120 LEU A C 1
ATOM 956 O O . LEU A 1 120 ? -11.500 5.753 7.631 1.00 98.62 120 LEU A O 1
ATOM 960 N N . VAL A 1 121 ? -11.168 5.224 5.470 1.00 98.88 121 VAL A N 1
ATOM 961 C CA . VAL A 1 121 ? -10.464 3.960 5.737 1.00 98.88 121 VAL A CA 1
ATOM 962 C C . VAL A 1 121 ? -9.216 4.192 6.587 1.00 98.88 121 VAL A C 1
ATOM 964 O O . VAL A 1 121 ? -9.027 3.513 7.594 1.00 98.88 121 VAL A O 1
ATOM 967 N N . VAL A 1 122 ? -8.380 5.173 6.234 1.00 98.81 122 VAL A N 1
ATOM 968 C CA . VAL A 1 122 ? -7.175 5.478 7.019 1.00 98.81 122 VAL A CA 1
ATOM 969 C C . VAL A 1 122 ? -7.555 5.949 8.425 1.00 98.81 122 VAL A C 1
ATOM 971 O O . VAL A 1 122 ? -6.914 5.531 9.383 1.00 98.81 122 VAL A O 1
ATOM 974 N N . ASP A 1 123 ? -8.608 6.757 8.581 1.00 98.62 123 ASP A N 1
ATOM 975 C CA . ASP A 1 123 ? -9.083 7.182 9.904 1.00 98.62 123 ASP A CA 1
ATOM 976 C C . ASP A 1 123 ? -9.562 6.000 10.762 1.00 98.62 123 ASP A C 1
ATOM 978 O O . ASP A 1 123 ? -9.211 5.921 11.941 1.00 98.62 123 ASP A O 1
ATOM 982 N N . ALA A 1 124 ? -10.285 5.045 10.170 1.00 98.62 124 ALA A N 1
ATOM 983 C CA . ALA A 1 124 ? -10.715 3.822 10.845 1.00 98.62 124 ALA A CA 1
ATOM 984 C C . ALA A 1 124 ? -9.528 2.937 11.262 1.00 98.62 124 ALA A C 1
ATOM 986 O O . ALA A 1 124 ? -9.499 2.433 12.383 1.00 98.62 124 ALA A O 1
ATOM 987 N N . LEU A 1 125 ? -8.524 2.785 10.391 1.00 98.81 125 LEU A N 1
ATOM 988 C CA . LEU A 1 125 ? -7.327 1.987 10.667 1.00 98.81 125 LEU A CA 1
ATOM 989 C C . LEU A 1 125 ? -6.457 2.576 11.776 1.00 98.81 125 LEU A C 1
ATOM 991 O O . LEU A 1 125 ? -5.857 1.828 12.548 1.00 98.81 125 LEU A O 1
ATOM 995 N N . THR A 1 126 ? -6.337 3.904 11.832 1.00 98.56 126 THR A N 1
ATOM 996 C CA . THR A 1 126 ? -5.387 4.574 12.730 1.00 98.56 126 THR A CA 1
ATOM 997 C C . THR A 1 126 ? -6.032 5.181 13.968 1.00 98.56 126 THR A C 1
ATOM 999 O O . THR A 1 126 ? -5.305 5.562 14.882 1.00 98.56 126 THR A O 1
ATOM 1002 N N . GLY A 1 127 ? -7.362 5.293 14.022 1.00 98.06 127 GLY A N 1
ATOM 1003 C CA . GLY A 1 127 ? -8.077 5.963 15.113 1.00 98.06 127 GLY A CA 1
ATOM 1004 C C . GLY A 1 127 ? -7.851 7.478 15.153 1.00 98.06 127 GLY A C 1
ATOM 1005 O O . GLY A 1 127 ? -8.070 8.118 16.181 1.00 98.06 127 GLY A O 1
ATOM 1006 N N . THR A 1 128 ? -7.398 8.066 14.047 1.00 98.19 128 THR A N 1
ATOM 1007 C CA . THR A 1 128 ? -7.114 9.501 13.939 1.00 98.19 128 THR A CA 1
ATOM 1008 C C . THR A 1 128 ? -8.017 10.147 12.904 1.00 98.19 128 THR A C 1
ATOM 1010 O O . THR A 1 128 ? -8.559 9.464 12.053 1.00 98.19 128 THR A O 1
ATOM 1013 N N . THR A 1 129 ? -8.181 11.469 12.961 1.00 98.00 129 THR A N 1
ATOM 1014 C CA . THR A 1 129 ? -8.941 12.230 11.958 1.00 98.00 129 THR A CA 1
ATOM 1015 C C . THR A 1 129 ? -8.149 13.430 11.470 1.00 98.00 129 THR A C 1
ATOM 1017 O O . THR A 1 129 ? -7.279 13.948 12.183 1.00 98.00 129 THR A O 1
ATOM 1020 N N . SER A 1 130 ? -8.499 13.919 10.282 1.00 97.50 130 SER A N 1
ATOM 1021 C CA . SER A 1 130 ? -8.053 15.228 9.798 1.00 97.50 130 SER A CA 1
ATOM 1022 C C . SER A 1 130 ? -8.685 16.368 10.614 1.00 97.50 130 SER A C 1
ATOM 1024 O O . SER A 1 130 ? -9.598 16.153 11.416 1.00 97.50 130 SER A O 1
ATOM 1026 N N . GLY A 1 131 ? -8.186 17.592 10.438 1.00 97.50 131 GLY A N 1
ATOM 1027 C CA . GLY A 1 131 ? -8.726 18.787 11.090 1.00 97.50 131 GLY A CA 1
ATOM 1028 C C . GLY A 1 131 ? -7.681 19.888 11.283 1.00 97.50 131 GLY A C 1
ATOM 1029 O O . GLY A 1 131 ? -6.552 19.749 10.801 1.00 97.50 131 GLY A O 1
ATOM 1030 N N . PRO A 1 132 ? -8.028 20.966 12.014 1.00 98.31 132 PRO A N 1
ATOM 1031 C CA . PRO A 1 132 ? -7.094 22.035 12.358 1.00 98.31 132 PRO A CA 1
ATOM 1032 C C . PRO A 1 132 ? -5.842 21.509 13.060 1.00 98.31 132 PRO A C 1
ATOM 1034 O O . PRO A 1 132 ? -5.846 20.400 13.610 1.00 98.31 132 PRO A O 1
ATOM 1037 N N . GLU A 1 133 ? -4.786 22.317 13.045 1.00 97.56 133 GLU A N 1
ATOM 1038 C CA . GLU A 1 133 ? -3.532 22.034 13.743 1.00 97.56 133 GLU A CA 1
ATOM 1039 C C . GLU A 1 133 ? -3.768 21.665 15.212 1.00 97.56 133 GLU A C 1
ATOM 1041 O O . GLU A 1 133 ? -4.716 22.117 15.858 1.00 97.56 133 GLU A O 1
ATOM 1046 N N . LEU A 1 134 ? -2.904 20.793 15.722 1.00 98.00 134 LEU A N 1
ATOM 1047 C CA . LEU A 1 134 ? -2.931 20.341 17.105 1.00 98.00 134 LEU A CA 1
ATOM 1048 C C . LEU A 1 134 ? -1.746 20.957 17.857 1.00 98.00 134 LEU A C 1
ATOM 1050 O O . LEU A 1 134 ? -0.675 21.113 17.268 1.00 98.00 134 LEU A O 1
ATOM 1054 N N . PRO A 1 135 ? -1.891 21.264 19.158 1.00 98.12 135 PRO A N 1
ATOM 1055 C CA . PRO A 1 135 ? -0.746 21.644 19.973 1.00 98.12 135 PRO A CA 1
ATOM 1056 C C . PRO A 1 135 ? 0.256 20.474 20.078 1.00 98.12 135 PRO A C 1
ATOM 1058 O O . PRO A 1 135 ? -0.138 19.319 19.885 1.00 98.12 135 PRO A O 1
ATOM 1061 N N . PRO A 1 136 ? 1.532 20.734 20.425 1.00 97.81 136 PRO A N 1
ATOM 1062 C CA . PRO A 1 136 ? 2.616 19.758 20.268 1.00 97.81 136 PRO A CA 1
ATOM 1063 C C . PRO A 1 136 ? 2.366 18.369 20.881 1.00 97.81 136 PRO A C 1
ATOM 1065 O O . PRO A 1 136 ? 2.560 17.366 20.204 1.00 97.81 136 PRO A O 1
ATOM 1068 N N . GLY A 1 137 ? 1.876 18.284 22.125 1.00 98.25 137 GLY A N 1
ATOM 1069 C CA . GLY A 1 137 ? 1.637 16.995 22.799 1.00 98.25 137 GLY A CA 1
ATOM 1070 C C . GLY A 1 137 ? 0.551 16.131 22.130 1.00 98.25 137 GLY A C 1
ATOM 1071 O O . GLY A 1 137 ? 0.813 14.982 21.761 1.00 98.25 137 GLY A O 1
ATOM 1072 N N . PRO A 1 138 ? -0.671 16.659 21.921 1.00 98.38 138 PRO A N 1
ATOM 1073 C CA . PRO A 1 138 ? -1.700 15.969 21.143 1.00 98.38 138 PRO A CA 1
ATOM 1074 C C . PRO A 1 138 ? -1.273 15.650 19.709 1.00 98.38 138 PRO A C 1
ATOM 1076 O O . PRO A 1 138 ? -1.652 14.602 19.188 1.00 98.38 138 PRO A O 1
ATOM 1079 N N . PHE A 1 139 ? -0.468 16.513 19.082 1.00 98.62 139 PHE A N 1
ATOM 1080 C CA . PHE A 1 139 ? 0.044 16.253 17.742 1.00 98.62 139 PHE A CA 1
ATOM 1081 C C . PHE A 1 139 ? 0.997 15.055 17.717 1.00 98.62 139 PHE A C 1
ATOM 1083 O O . PHE A 1 139 ? 0.816 14.173 16.885 1.00 98.62 139 PHE A O 1
ATOM 1090 N N . GLU A 1 140 ? 1.930 14.944 18.664 1.00 98.50 140 GLU A N 1
ATOM 1091 C CA . GLU A 1 140 ? 2.819 13.778 18.774 1.00 98.50 140 GLU A CA 1
ATOM 1092 C C . GLU A 1 140 ? 2.023 12.473 18.958 1.00 98.50 140 GLU A C 1
ATOM 1094 O O . GLU A 1 140 ? 2.299 11.457 18.316 1.00 98.50 140 GLU A O 1
ATOM 1099 N N . THR A 1 141 ? 0.980 12.505 19.792 1.00 98.50 141 THR A N 1
ATOM 1100 C CA . THR A 1 141 ? 0.090 11.348 19.991 1.00 98.50 141 THR A CA 1
ATOM 1101 C C . THR A 1 141 ? -0.629 10.975 18.693 1.00 98.50 141 THR A C 1
ATOM 1103 O O . THR A 1 141 ? -0.654 9.802 18.309 1.00 98.50 141 THR A O 1
ATOM 1106 N N . TRP A 1 142 ? -1.159 11.972 17.982 1.00 98.75 142 TRP A N 1
ATOM 1107 C CA . TRP A 1 142 ? -1.801 11.791 16.683 1.00 98.75 142 TRP A CA 1
ATOM 1108 C C . TRP A 1 142 ? -0.824 11.217 15.646 1.00 98.75 142 TRP A C 1
ATOM 1110 O O . TRP A 1 142 ? -1.182 10.280 14.940 1.00 98.75 142 TRP A O 1
ATOM 1120 N N . GLN A 1 143 ? 0.426 11.690 15.592 1.00 98.62 143 GLN A N 1
ATOM 1121 C CA . GLN A 1 143 ? 1.457 11.183 14.674 1.00 98.62 143 GLN A CA 1
ATOM 1122 C C . GLN A 1 143 ? 1.776 9.712 14.954 1.00 98.62 143 GLN A C 1
ATOM 1124 O O . GLN A 1 143 ? 1.832 8.890 14.036 1.00 98.62 143 GLN A O 1
ATOM 1129 N N . ARG A 1 144 ? 1.936 9.351 16.236 1.00 98.38 144 ARG A N 1
ATOM 1130 C CA . ARG A 1 144 ? 2.150 7.958 16.646 1.00 98.38 144 ARG A CA 1
ATOM 1131 C C . ARG A 1 144 ? 0.988 7.079 16.198 1.00 98.38 144 ARG A C 1
ATOM 1133 O O . ARG A 1 144 ? 1.238 6.012 15.639 1.00 98.38 144 ARG A O 1
ATOM 1140 N N . GLN A 1 145 ? -0.258 7.504 16.388 1.00 98.25 145 GLN A N 1
ATOM 1141 C CA . GLN A 1 145 ? -1.417 6.739 15.925 1.00 98.25 145 GLN A CA 1
ATOM 1142 C C . GLN A 1 145 ? -1.507 6.668 14.395 1.00 98.25 145 GLN A C 1
ATOM 1144 O O . GLN A 1 145 ? -1.634 5.576 13.850 1.00 98.25 145 GLN A O 1
ATOM 1149 N N . ARG A 1 146 ? -1.319 7.783 13.680 1.00 98.38 146 ARG A N 1
ATOM 1150 C CA . ARG A 1 146 ? -1.331 7.825 12.207 1.00 98.38 146 ARG A CA 1
ATOM 1151 C C . ARG A 1 146 ? -0.282 6.890 11.584 1.00 98.38 146 ARG A C 1
ATOM 1153 O O . ARG A 1 146 ? -0.501 6.341 10.512 1.00 98.38 146 ARG A O 1
ATOM 1160 N N . ASN A 1 147 ? 0.822 6.633 12.286 1.00 98.44 147 ASN A N 1
ATOM 1161 C CA . ASN A 1 147 ? 1.884 5.725 11.847 1.00 98.44 147 ASN A CA 1
ATOM 1162 C C . ASN A 1 147 ? 1.628 4.225 12.155 1.00 98.44 147 ASN A C 1
ATOM 1164 O O . ASN A 1 147 ? 2.549 3.416 12.035 1.00 98.44 147 ASN A O 1
ATOM 1168 N N . LEU A 1 148 ? 0.420 3.835 12.593 1.00 98.56 148 LEU A N 1
ATOM 1169 C CA . LEU A 1 148 ? 0.077 2.444 12.945 1.00 98.56 148 LEU A CA 1
ATOM 1170 C C . LEU A 1 148 ? 0.255 1.474 11.769 1.00 98.56 148 LEU A C 1
ATOM 1172 O O . LEU A 1 148 ? 0.842 0.412 11.951 1.00 98.56 148 LEU A O 1
ATOM 1176 N N . ILE A 1 149 ? -0.179 1.873 10.572 1.00 98.62 149 ILE A N 1
ATOM 1177 C CA . ILE A 1 149 ? -0.113 1.044 9.359 1.00 98.62 149 ILE A CA 1
ATOM 1178 C C . ILE A 1 149 ? 1.344 0.717 9.006 1.00 98.62 149 ILE A C 1
ATOM 1180 O O . ILE A 1 149 ? 1.674 -0.430 8.727 1.00 98.62 149 ILE A O 1
ATOM 1184 N N . ASN A 1 150 ? 2.252 1.692 9.105 1.00 98.69 150 ASN A N 1
ATOM 1185 C CA . ASN A 1 150 ? 3.677 1.435 8.893 1.00 98.69 150 ASN A CA 1
ATOM 1186 C C . ASN A 1 150 ? 4.226 0.431 9.902 1.00 98.69 150 ASN A C 1
ATOM 1188 O O . ASN A 1 150 ? 4.928 -0.491 9.510 1.00 98.69 150 ASN A O 1
ATOM 1192 N N . ARG A 1 151 ? 3.896 0.575 11.192 1.00 98.44 151 ARG A N 1
ATOM 1193 C CA . ARG A 1 151 ? 4.362 -0.375 12.214 1.00 98.44 151 ARG A CA 1
ATOM 1194 C C . ARG A 1 151 ? 3.887 -1.796 11.938 1.00 98.44 151 ARG A C 1
ATOM 1196 O O . ARG A 1 151 ? 4.669 -2.715 12.135 1.00 98.44 151 ARG A O 1
ATOM 1203 N N . TYR A 1 152 ? 2.650 -1.965 11.471 1.00 98.50 152 TYR A N 1
ATOM 1204 C CA . TYR A 1 152 ? 2.148 -3.270 11.045 1.00 98.50 152 TYR A CA 1
ATOM 1205 C C . TYR A 1 152 ? 3.056 -3.891 9.977 1.00 98.50 152 TYR A C 1
ATOM 1207 O O . TYR A 1 152 ? 3.598 -4.970 10.199 1.00 98.50 152 TYR A O 1
ATOM 1215 N N . TYR A 1 153 ? 3.314 -3.174 8.880 1.00 98.56 153 TYR A N 1
ATOM 1216 C CA . TYR A 1 153 ? 4.155 -3.690 7.797 1.00 98.56 153 TYR A CA 1
ATOM 1217 C C . TYR A 1 153 ? 5.612 -3.923 8.207 1.00 98.56 153 TYR A C 1
ATOM 1219 O O . TYR A 1 153 ? 6.199 -4.920 7.797 1.00 98.56 153 TYR A O 1
ATOM 1227 N N . GLN A 1 154 ? 6.185 -3.060 9.051 1.00 98.06 154 GLN A N 1
ATOM 1228 C CA . GLN A 1 154 ? 7.535 -3.270 9.586 1.00 98.06 154 GLN A CA 1
ATOM 1229 C C . GLN A 1 154 ? 7.613 -4.526 10.469 1.00 98.06 154 GLN A C 1
ATOM 1231 O O . GLN A 1 154 ? 8.594 -5.262 10.412 1.00 98.06 154 GLN A O 1
ATOM 1236 N N . ASN A 1 155 ? 6.566 -4.818 11.247 1.00 97.81 155 ASN A N 1
ATOM 1237 C CA . ASN A 1 155 ? 6.524 -5.995 12.118 1.00 97.81 155 ASN A CA 1
ATOM 1238 C C . ASN A 1 155 ? 6.423 -7.325 11.351 1.00 97.81 155 ASN A C 1
ATOM 1240 O O . ASN A 1 155 ? 6.730 -8.364 11.931 1.00 97.81 155 ASN A O 1
ATOM 1244 N N . LEU A 1 156 ? 6.036 -7.312 10.068 1.00 96.44 156 LEU A N 1
ATOM 1245 C CA . LEU A 1 156 ? 6.079 -8.510 9.217 1.00 96.44 156 LEU A CA 1
ATOM 1246 C C . LEU A 1 156 ? 7.519 -8.959 8.911 1.00 96.44 156 LEU A C 1
ATOM 1248 O O . LEU A 1 156 ? 7.730 -10.109 8.531 1.00 96.44 156 LEU A O 1
ATOM 1252 N N . GLY A 1 157 ? 8.504 -8.065 9.066 1.00 96.62 157 GLY A N 1
ATOM 1253 C CA . GLY A 1 157 ? 9.925 -8.385 8.912 1.00 96.62 157 GLY A CA 1
ATOM 1254 C C . GLY A 1 157 ? 10.360 -8.711 7.481 1.00 96.62 157 GLY A C 1
ATOM 1255 O O . GLY A 1 157 ? 11.369 -9.386 7.295 1.00 96.62 157 GLY A O 1
ATOM 1256 N N . TRP A 1 158 ? 9.603 -8.286 6.465 1.00 96.25 158 TRP A N 1
ATOM 1257 C CA . TRP A 1 158 ? 9.993 -8.463 5.063 1.00 96.25 158 TRP A CA 1
ATOM 1258 C C . TRP A 1 158 ? 10.930 -7.336 4.621 1.00 96.25 158 TRP A C 1
ATOM 1260 O O . TRP A 1 158 ? 10.568 -6.164 4.737 1.00 96.25 158 TRP A O 1
ATOM 1270 N N . GLU A 1 159 ? 12.094 -7.694 4.066 1.00 96.38 159 GLU A N 1
ATOM 1271 C CA . GLU A 1 159 ? 13.108 -6.742 3.572 1.00 96.38 159 GLU A CA 1
ATOM 1272 C C . GLU A 1 159 ? 12.491 -5.717 2.603 1.00 96.38 159 GLU A C 1
ATOM 1274 O O . GLU A 1 159 ? 12.805 -4.527 2.636 1.00 96.38 159 GLU A O 1
ATOM 1279 N N . GLU A 1 160 ? 11.548 -6.147 1.756 1.00 97.50 160 GLU A N 1
ATOM 1280 C CA . GLU A 1 160 ? 10.894 -5.273 0.782 1.00 97.50 160 GLU A CA 1
ATOM 1281 C C . GLU A 1 160 ? 10.085 -4.134 1.423 1.00 97.50 160 GLU A C 1
ATOM 1283 O O . GLU A 1 160 ? 9.842 -3.118 0.766 1.00 97.50 160 GLU A O 1
ATOM 1288 N N . PHE A 1 161 ? 9.664 -4.275 2.683 1.00 97.88 161 PHE A N 1
ATOM 1289 C CA . PHE A 1 161 ? 8.849 -3.285 3.389 1.00 97.88 161 PHE A CA 1
ATOM 1290 C C . PHE A 1 161 ? 9.669 -2.285 4.209 1.00 97.88 161 PHE A C 1
ATOM 1292 O O . PHE A 1 161 ? 9.119 -1.270 4.627 1.00 97.88 161 PHE A O 1
ATOM 1299 N N . GLU A 1 162 ? 10.977 -2.474 4.385 1.00 96.56 162 GLU A N 1
ATOM 1300 C CA . GLU A 1 162 ? 11.809 -1.633 5.266 1.00 96.56 162 GLU A CA 1
ATOM 1301 C C . GLU A 1 162 ? 11.720 -0.129 4.962 1.00 96.56 162 GLU A C 1
ATOM 1303 O O . GLU A 1 162 ? 11.731 0.705 5.865 1.00 96.56 162 GLU A O 1
ATOM 1308 N N . THR A 1 163 ? 11.600 0.239 3.685 1.00 96.62 163 THR A N 1
ATOM 1309 C CA . THR A 1 163 ? 11.685 1.641 3.233 1.00 96.62 163 THR A CA 1
ATOM 1310 C C . THR A 1 163 ? 10.343 2.263 2.838 1.00 96.62 163 THR A C 1
ATOM 1312 O O . THR A 1 163 ? 10.301 3.417 2.377 1.00 96.62 163 THR A O 1
ATOM 1315 N N . ILE A 1 164 ? 9.239 1.528 3.006 1.00 98.38 164 ILE A N 1
ATOM 1316 C CA . ILE A 1 164 ? 7.912 2.022 2.634 1.00 98.38 164 ILE A CA 1
ATOM 1317 C C . ILE A 1 164 ? 7.396 3.061 3.629 1.00 98.38 164 ILE A C 1
ATOM 1319 O O . ILE A 1 164 ? 7.757 3.088 4.804 1.00 98.38 164 ILE A O 1
ATOM 1323 N N . ASN A 1 165 ? 6.490 3.902 3.146 1.00 98.69 165 ASN A N 1
ATOM 1324 C CA . ASN A 1 165 ? 5.675 4.775 3.965 1.00 98.69 165 ASN A CA 1
ATOM 1325 C C . ASN A 1 165 ? 4.231 4.782 3.445 1.00 98.69 165 ASN A C 1
ATOM 1327 O O . ASN A 1 165 ? 3.984 5.136 2.294 1.00 98.69 165 ASN A O 1
ATOM 1331 N N . ALA A 1 166 ? 3.291 4.426 4.311 1.00 98.50 166 ALA A N 1
ATOM 1332 C CA . ALA A 1 166 ? 1.858 4.368 4.062 1.00 98.50 166 ALA A CA 1
ATOM 1333 C C . ALA A 1 166 ? 1.077 5.054 5.202 1.00 98.50 166 ALA A C 1
ATOM 1335 O O . ALA A 1 166 ? 0.041 4.563 5.638 1.00 98.50 166 ALA A O 1
ATOM 1336 N N . ASN A 1 167 ? 1.558 6.189 5.717 1.00 98.06 167 ASN A N 1
ATOM 1337 C CA . ASN A 1 167 ? 0.911 6.914 6.819 1.00 98.06 167 ASN A CA 1
ATOM 1338 C C . ASN A 1 167 ? 0.134 8.175 6.391 1.00 98.06 167 ASN A C 1
ATOM 1340 O O . ASN A 1 167 ? -0.268 8.953 7.255 1.00 98.06 167 ASN A O 1
ATOM 1344 N N . GLN A 1 168 ? -0.099 8.383 5.091 1.00 98.31 168 GLN A N 1
ATOM 1345 C CA . GLN A 1 168 ? -0.865 9.526 4.578 1.00 98.31 168 GLN A CA 1
ATOM 1346 C C . GLN A 1 168 ? -2.137 9.099 3.862 1.00 98.31 168 GLN A C 1
ATOM 1348 O O . GLN A 1 168 ? -2.147 8.142 3.096 1.00 98.31 168 GLN A O 1
ATOM 1353 N N . LYS A 1 169 ? -3.190 9.900 3.998 1.00 98.12 169 LYS A N 1
ATOM 1354 C CA . LYS A 1 169 ? -4.345 9.816 3.101 1.00 98.12 169 LYS A CA 1
ATOM 1355 C C . LYS A 1 169 ? -3.946 10.162 1.663 1.00 98.12 169 LYS A C 1
ATOM 1357 O O . LYS A 1 169 ? -2.924 10.805 1.413 1.00 98.12 169 LYS A O 1
ATOM 1362 N N . THR A 1 170 ? -4.779 9.758 0.714 1.00 97.38 170 THR A N 1
ATOM 1363 C CA . THR A 1 170 ? -4.688 10.208 -0.678 1.00 97.38 170 THR A CA 1
ATOM 1364 C C . THR A 1 170 ? -5.542 11.454 -0.873 1.00 97.38 170 THR A C 1
ATOM 1366 O O . THR A 1 170 ? -6.650 11.524 -0.349 1.00 97.38 170 THR A O 1
ATOM 1369 N N . TRP A 1 171 ? -5.044 12.422 -1.639 1.00 94.38 171 TRP A N 1
ATOM 1370 C CA . TRP A 1 171 ? -5.666 13.738 -1.790 1.00 94.38 171 TRP A CA 1
ATOM 1371 C C . TRP A 1 171 ? -5.813 14.106 -3.264 1.00 94.38 171 TRP A C 1
ATOM 1373 O O . TRP A 1 171 ? -4.986 13.699 -4.077 1.00 94.38 171 TRP A O 1
ATOM 1383 N N . CYS A 1 172 ? -6.835 14.902 -3.590 1.00 90.44 172 CYS A N 1
ATOM 1384 C CA . CYS A 1 172 ? -6.943 15.547 -4.902 1.00 90.44 172 CYS A CA 1
ATOM 1385 C C . CYS A 1 172 ? -6.030 16.780 -4.964 1.00 90.44 172 CYS A C 1
ATOM 1387 O O . CYS A 1 172 ? -5.082 16.802 -5.738 1.00 90.44 172 CYS A O 1
ATOM 1389 N N . GLU A 1 173 ? -6.263 17.754 -4.077 1.00 88.94 173 GLU A N 1
ATOM 1390 C CA . GLU A 1 173 ? -5.508 19.020 -4.041 1.00 88.94 173 GLU A CA 1
ATOM 1391 C C . GLU A 1 173 ? -4.332 18.998 -3.051 1.00 88.94 173 GLU A C 1
ATOM 1393 O O . GLU A 1 173 ? -3.353 19.725 -3.200 1.00 88.94 173 GLU A O 1
ATOM 1398 N N . GLY A 1 174 ? -4.419 18.148 -2.026 1.00 91.81 174 GLY A N 1
ATOM 1399 C CA . GLY A 1 174 ? -3.412 18.014 -0.976 1.00 91.81 174 GLY A CA 1
ATOM 1400 C C . GLY A 1 174 ? -3.998 18.065 0.440 1.00 91.81 174 GLY A C 1
ATOM 1401 O O . GLY A 1 174 ? -5.200 18.279 0.616 1.00 91.81 174 GLY A O 1
ATOM 1402 N N . PRO A 1 175 ? -3.157 17.838 1.463 1.00 96.19 175 PRO A N 1
ATOM 1403 C CA . PRO A 1 175 ? -3.571 17.866 2.861 1.00 96.19 175 PRO A CA 1
ATOM 1404 C C . PRO A 1 175 ? -3.714 19.296 3.408 1.00 96.19 175 PRO A C 1
ATOM 1406 O O . PRO A 1 175 ? -2.986 20.205 3.008 1.00 96.19 175 PRO A O 1
ATOM 1409 N N . TYR A 1 176 ? -4.572 19.460 4.421 1.00 96.44 176 TYR A N 1
ATOM 1410 C CA . TYR A 1 176 ? -4.771 20.710 5.171 1.00 96.44 176 TYR A CA 1
ATOM 1411 C C . TYR A 1 176 ? -4.636 20.497 6.687 1.00 96.44 176 TYR A C 1
ATOM 1413 O O . TYR A 1 176 ? -4.792 19.384 7.196 1.00 96.44 176 TYR A O 1
ATOM 1421 N N . GLY A 1 177 ? -4.364 21.577 7.428 1.00 97.38 177 GLY A N 1
ATOM 1422 C CA . GLY A 1 177 ? -4.295 21.565 8.893 1.00 97.38 177 GLY A CA 1
ATOM 1423 C C . GLY A 1 177 ? -3.260 20.573 9.430 1.00 97.38 177 GLY A C 1
ATOM 1424 O O . GLY A 1 177 ? -2.129 20.526 8.947 1.00 97.38 177 GLY A O 1
ATOM 1425 N N . ARG A 1 178 ? -3.644 19.737 10.402 1.00 98.12 178 ARG A N 1
ATOM 1426 C CA . ARG A 1 178 ? -2.722 18.757 11.013 1.00 98.12 178 ARG A CA 1
ATOM 1427 C C . ARG A 1 178 ? -2.173 17.732 10.019 1.00 98.12 178 ARG A C 1
ATOM 1429 O O . ARG A 1 178 ? -1.053 17.268 10.199 1.00 98.12 178 ARG A O 1
ATOM 1436 N N . GLU A 1 179 ? -2.927 17.411 8.966 1.00 98.06 179 GLU A N 1
ATOM 1437 C CA . GLU A 1 179 ? -2.442 16.532 7.896 1.00 98.06 179 GLU A CA 1
ATOM 1438 C C . GLU A 1 179 ? -1.303 17.221 7.146 1.00 98.06 179 GLU A C 1
ATOM 1440 O O . GLU A 1 179 ? -0.276 16.604 6.907 1.00 98.06 179 GLU A O 1
ATOM 1445 N N . ARG A 1 180 ? -1.431 18.522 6.837 1.00 97.38 180 ARG A N 1
ATOM 1446 C CA . ARG A 1 180 ? -0.380 19.299 6.158 1.00 97.38 180 ARG A CA 1
ATOM 1447 C C . ARG A 1 180 ? 0.865 19.442 7.022 1.00 97.38 180 ARG A C 1
ATOM 1449 O O . ARG A 1 180 ? 1.972 19.321 6.494 1.00 97.38 180 ARG A O 1
ATOM 1456 N N . ALA A 1 181 ? 0.672 19.688 8.317 1.00 97.69 181 ALA A N 1
ATOM 1457 C CA . ALA A 1 181 ? 1.751 19.753 9.293 1.00 97.69 181 ALA A CA 1
ATOM 1458 C C . ALA A 1 181 ? 2.489 18.410 9.395 1.00 97.69 181 ALA A C 1
ATOM 1460 O O . ALA A 1 181 ? 3.713 18.387 9.466 1.00 97.69 181 ALA A O 1
ATOM 1461 N N . PHE A 1 182 ? 1.765 17.284 9.357 1.00 97.94 182 PHE A N 1
ATOM 1462 C CA . PHE A 1 182 ? 2.385 15.961 9.401 1.00 97.94 182 PHE A CA 1
ATOM 1463 C C . PHE A 1 182 ? 3.034 15.568 8.081 1.00 97.94 182 PHE A C 1
ATOM 1465 O O . PHE A 1 182 ? 4.120 15.004 8.103 1.00 97.94 182 PHE A O 1
ATOM 1472 N N . TYR A 1 183 ? 2.414 15.896 6.947 1.00 96.88 183 TYR A N 1
ATOM 1473 C CA . TYR A 1 183 ? 2.971 15.671 5.613 1.00 96.88 183 TYR A CA 1
ATOM 1474 C C . TYR A 1 183 ? 4.367 16.294 5.479 1.00 96.88 183 TYR A C 1
ATOM 1476 O O . TYR A 1 183 ? 5.239 15.706 4.839 1.00 96.88 183 TYR A O 1
ATOM 1484 N N . GLY A 1 184 ? 4.564 17.434 6.155 1.00 96.50 184 GLY A N 1
ATOM 1485 C CA . GLY A 1 184 ? 5.822 18.159 6.263 1.00 96.50 184 GLY A CA 1
ATOM 1486 C C . GLY A 1 184 ? 6.052 19.108 5.085 1.00 96.50 184 GLY A C 1
ATOM 1487 O O . GLY A 1 184 ? 5.467 18.949 4.006 1.00 96.50 184 GLY A O 1
ATOM 1488 N N . GLU A 1 185 ? 6.800 20.192 5.299 1.00 92.50 185 GLU A N 1
ATOM 1489 C CA . GLU A 1 185 ? 6.976 21.253 4.298 1.00 92.50 185 GLU A CA 1
ATOM 1490 C C . GLU A 1 185 ? 7.614 20.732 3.010 1.00 92.50 185 GLU A C 1
ATOM 1492 O O . GLU A 1 185 ? 7.130 21.064 1.925 1.00 92.50 185 GLU A O 1
ATOM 1497 N N . ALA A 1 186 ? 8.610 19.853 3.146 1.00 94.69 186 ALA A N 1
ATOM 1498 C CA . ALA A 1 186 ? 9.302 19.183 2.051 1.00 94.69 186 ALA A CA 1
ATOM 1499 C C . ALA A 1 186 ? 8.676 17.824 1.680 1.00 94.69 186 ALA A C 1
ATOM 1501 O O . ALA A 1 186 ? 9.268 17.057 0.918 1.00 94.69 186 ALA A O 1
ATOM 1502 N N . MET A 1 187 ? 7.464 17.536 2.170 1.00 94.62 187 MET A N 1
ATOM 1503 C CA . MET A 1 187 ? 6.749 16.273 1.954 1.00 94.62 187 MET A CA 1
ATOM 1504 C C . MET A 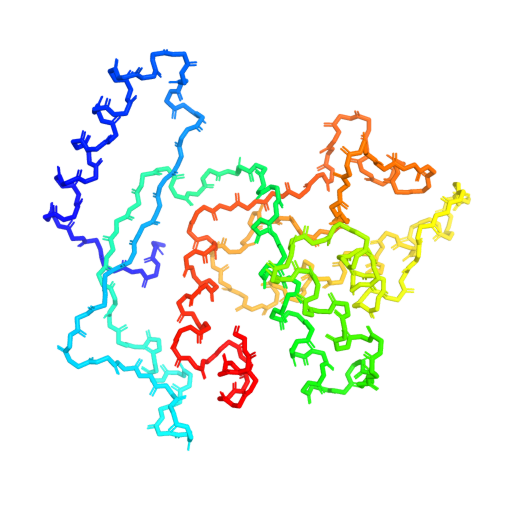1 187 ? 7.488 15.057 2.535 1.00 94.62 187 MET A C 1
ATOM 1506 O O . MET A 1 187 ? 7.472 13.967 1.961 1.00 94.62 187 MET A O 1
ATOM 1510 N N . GLU A 1 188 ? 8.153 15.245 3.667 1.00 95.19 188 GLU A N 1
ATOM 1511 C CA . GLU A 1 188 ? 9.002 14.276 4.357 1.00 95.19 188 GLU A CA 1
ATOM 1512 C C . GLU A 1 188 ? 8.247 12.980 4.666 1.00 95.19 188 GLU A C 1
ATOM 1514 O O . GLU A 1 188 ? 8.790 11.885 4.505 1.00 95.19 188 GLU A O 1
ATOM 1519 N N . ASN A 1 189 ? 6.972 13.105 5.044 1.00 96.62 189 ASN A N 1
ATOM 1520 C CA . ASN A 1 189 ? 6.108 11.979 5.384 1.00 96.62 189 ASN A CA 1
ATOM 1521 C C . ASN A 1 189 ? 5.167 11.578 4.246 1.00 96.62 189 ASN A C 1
ATOM 1523 O O . ASN A 1 189 ? 4.211 10.850 4.497 1.00 96.62 189 ASN A O 1
ATOM 1527 N N . ARG A 1 190 ? 5.394 12.002 2.996 1.00 96.44 190 ARG A N 1
ATOM 1528 C CA . ARG A 1 190 ? 4.576 11.520 1.867 1.00 96.44 190 ARG A CA 1
ATOM 1529 C C . ARG A 1 190 ? 4.625 9.999 1.752 1.00 96.44 190 ARG A C 1
ATOM 1531 O O . ARG A 1 190 ? 5.634 9.375 2.088 1.00 96.44 190 ARG A O 1
ATOM 1538 N N . ASN A 1 191 ? 3.561 9.410 1.210 1.00 98.44 191 ASN A N 1
ATOM 1539 C CA . ASN A 1 191 ? 3.557 7.980 0.922 1.00 98.44 191 ASN A CA 1
ATOM 1540 C C . ASN A 1 191 ? 4.687 7.620 -0.058 1.00 98.44 191 ASN A C 1
ATOM 1542 O O . ASN A 1 191 ? 4.916 8.324 -1.045 1.00 98.44 191 ASN A O 1
ATOM 1546 N N . TRP A 1 192 ? 5.362 6.509 0.212 1.00 98.06 192 TRP A N 1
ATOM 1547 C CA . TRP A 1 192 ? 6.472 5.977 -0.573 1.00 98.06 192 TRP A CA 1
ATOM 1548 C C . TRP A 1 192 ? 6.341 4.465 -0.653 1.00 98.06 192 TRP A C 1
ATOM 1550 O O . TRP A 1 192 ? 6.238 3.815 0.381 1.00 98.06 192 TRP A O 1
ATOM 1560 N N . LEU A 1 193 ? 6.397 3.903 -1.854 1.00 98.38 193 LEU A N 1
ATOM 1561 C CA . LEU A 1 193 ? 6.488 2.457 -2.053 1.00 98.38 193 LEU A CA 1
ATOM 1562 C C . LEU A 1 193 ? 7.647 2.138 -2.992 1.00 98.38 193 LEU A C 1
ATOM 1564 O O . LEU A 1 193 ? 8.150 3.011 -3.696 1.00 98.38 193 LEU A O 1
ATOM 1568 N N . THR A 1 194 ? 8.036 0.871 -3.016 1.00 98.19 194 THR A N 1
ATOM 1569 C CA . THR A 1 194 ? 8.942 0.309 -4.020 1.00 98.19 194 THR A CA 1
ATOM 1570 C C . THR A 1 194 ? 8.169 -0.707 -4.860 1.00 98.19 194 THR A C 1
ATOM 1572 O O . THR A 1 194 ? 7.172 -1.269 -4.390 1.00 98.19 194 THR A O 1
ATOM 1575 N N . THR A 1 195 ? 8.580 -0.971 -6.102 1.00 98.06 195 THR A N 1
ATOM 1576 C CA . THR A 1 195 ? 7.874 -1.975 -6.920 1.00 98.06 195 THR A CA 1
ATOM 1577 C C . THR A 1 195 ? 8.045 -3.386 -6.355 1.00 98.06 195 THR A C 1
ATOM 1579 O O . THR A 1 195 ? 7.130 -4.196 -6.479 1.00 98.06 195 THR A O 1
ATOM 1582 N N . ASN A 1 196 ? 9.145 -3.670 -5.647 1.00 98.19 196 ASN A N 1
ATOM 1583 C CA 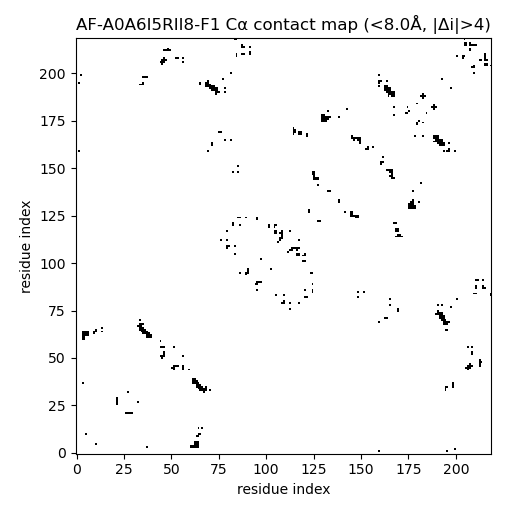. ASN A 1 196 ? 9.317 -4.926 -4.914 1.00 98.19 196 ASN A CA 1
ATOM 1584 C C . ASN A 1 196 ? 8.337 -5.057 -3.742 1.00 98.19 196 ASN A C 1
ATOM 1586 O O . ASN A 1 196 ? 7.758 -6.127 -3.575 1.00 98.19 196 ASN A O 1
ATOM 1590 N N . ALA A 1 197 ? 8.096 -3.988 -2.973 1.00 98.38 197 ALA A N 1
ATOM 1591 C CA . ALA A 1 197 ? 7.093 -3.999 -1.907 1.00 98.38 197 ALA A CA 1
ATOM 1592 C C . ALA A 1 197 ? 5.694 -4.283 -2.469 1.00 98.38 197 ALA A C 1
ATOM 1594 O O . ALA A 1 197 ? 4.972 -5.144 -1.971 1.00 98.38 197 ALA A O 1
ATOM 1595 N N . 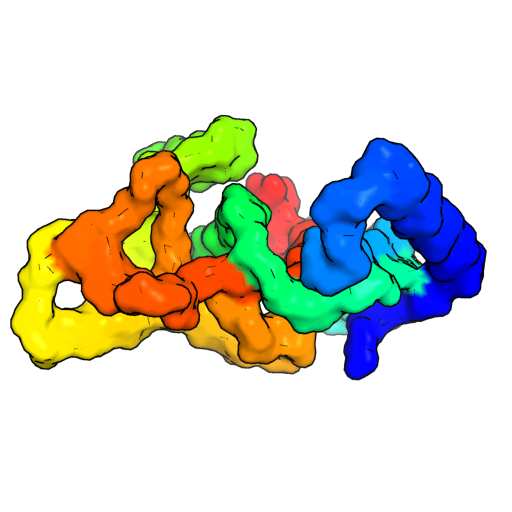VAL A 1 198 ? 5.322 -3.593 -3.548 1.00 98.44 198 VAL A N 1
ATOM 1596 C CA . VAL A 1 198 ? 4.025 -3.804 -4.203 1.00 98.44 198 VAL A CA 1
ATOM 1597 C C . VAL A 1 198 ? 3.901 -5.244 -4.704 1.00 98.44 198 VAL A C 1
ATOM 1599 O O . VAL A 1 198 ? 2.889 -5.888 -4.440 1.00 98.44 198 VAL A O 1
ATOM 1602 N N . ALA A 1 199 ? 4.935 -5.778 -5.362 1.00 98.12 199 ALA A N 1
ATOM 1603 C CA . ALA A 1 199 ? 4.946 -7.154 -5.852 1.00 98.12 199 ALA A CA 1
ATOM 1604 C C . ALA A 1 199 ? 4.851 -8.181 -4.714 1.00 98.12 199 ALA A C 1
ATOM 1606 O O . ALA A 1 199 ? 4.098 -9.145 -4.827 1.00 98.12 199 ALA A O 1
ATOM 1607 N N . ARG A 1 200 ? 5.566 -7.963 -3.603 1.00 97.94 200 ARG A N 1
ATOM 1608 C CA . ARG A 1 200 ? 5.524 -8.817 -2.406 1.00 97.94 200 ARG A CA 1
ATOM 1609 C C . ARG A 1 200 ? 4.119 -8.873 -1.809 1.00 97.94 200 ARG A C 1
ATOM 1611 O O . ARG A 1 200 ? 3.634 -9.965 -1.523 1.00 97.94 200 ARG A O 1
ATOM 1618 N N . LEU A 1 201 ? 3.464 -7.719 -1.665 1.00 98.25 201 LEU A N 1
ATOM 1619 C CA . LEU A 1 201 ? 2.098 -7.637 -1.144 1.00 98.25 201 LEU A CA 1
ATOM 1620 C C . LEU A 1 201 ? 1.085 -8.279 -2.103 1.00 98.25 201 LEU A C 1
ATOM 1622 O O . LEU A 1 201 ? 0.255 -9.073 -1.681 1.00 98.25 201 LEU A O 1
ATOM 1626 N N . PHE A 1 202 ? 1.166 -7.994 -3.404 1.00 96.88 202 PHE A N 1
ATOM 1627 C CA . PHE A 1 202 ? 0.288 -8.634 -4.389 1.00 96.88 202 PHE A CA 1
ATOM 1628 C C . PHE A 1 202 ? 0.456 -10.149 -4.410 1.00 96.88 202 PHE A C 1
ATOM 1630 O O . PHE A 1 202 ? -0.528 -10.878 -4.499 1.00 96.88 202 PHE A O 1
ATOM 1637 N N . HIS A 1 203 ? 1.694 -10.628 -4.313 1.00 97.06 203 HIS A N 1
ATOM 1638 C CA . HIS A 1 203 ? 1.974 -12.052 -4.318 1.00 97.06 203 HIS A CA 1
ATOM 1639 C C . HIS A 1 203 ? 1.348 -12.763 -3.115 1.00 97.06 203 HIS A C 1
ATOM 1641 O O . HIS A 1 203 ? 0.796 -13.846 -3.290 1.00 97.06 203 HIS A O 1
ATOM 1647 N N . SER A 1 204 ? 1.354 -12.149 -1.926 1.00 96.94 204 SER A N 1
ATOM 1648 C CA . SER A 1 204 ? 0.680 -12.724 -0.757 1.00 96.94 204 SER A CA 1
ATOM 1649 C C . SER A 1 204 ? -0.847 -12.715 -0.886 1.00 96.94 204 SER A C 1
ATOM 1651 O O . SER A 1 204 ? -1.488 -13.676 -0.456 1.00 96.94 204 SER A O 1
ATOM 1653 N N . ILE A 1 205 ? -1.430 -11.682 -1.511 1.00 96.62 205 ILE A N 1
ATOM 1654 C CA . ILE A 1 205 ? -2.875 -11.613 -1.799 1.00 96.62 205 ILE A CA 1
ATOM 1655 C C . ILE A 1 205 ? -3.266 -12.725 -2.777 1.00 96.62 205 ILE A C 1
ATOM 1657 O O . ILE A 1 205 ? -4.098 -13.565 -2.444 1.00 96.62 205 ILE A O 1
ATOM 1661 N N . VAL A 1 206 ? -2.610 -12.788 -3.943 1.00 94.31 206 VAL A N 1
ATOM 1662 C CA . VAL A 1 206 ? -2.852 -13.812 -4.979 1.00 94.31 206 VAL A CA 1
ATOM 1663 C C . VAL A 1 206 ? -2.625 -15.222 -4.432 1.00 94.31 206 VAL A C 1
ATOM 1665 O O . VAL A 1 206 ? -3.363 -16.146 -4.762 1.00 94.31 206 VAL A O 1
ATOM 1668 N N . GLY A 1 207 ? -1.629 -15.385 -3.560 1.00 94.81 207 GLY A N 1
ATOM 1669 C CA . GLY A 1 207 ? -1.347 -16.638 -2.872 1.00 94.81 207 GLY A CA 1
ATOM 1670 C C . GLY A 1 207 ? -2.400 -17.066 -1.853 1.00 94.81 207 GLY A C 1
ATOM 1671 O O . GLY A 1 207 ? -2.367 -18.209 -1.404 1.00 94.81 207 GLY A O 1
ATOM 1672 N N . GLY A 1 208 ? -3.332 -16.188 -1.469 1.00 95.94 208 GLY A N 1
ATOM 1673 C CA . GLY A 1 208 ? -4.332 -16.469 -0.440 1.00 95.94 208 GLY A CA 1
ATOM 1674 C C . GLY A 1 208 ? -3.763 -16.473 0.987 1.00 95.94 208 GLY A C 1
ATOM 1675 O O . GLY A 1 208 ? -4.298 -17.157 1.862 1.00 95.94 208 GLY A O 1
ATOM 1676 N N . VAL A 1 209 ? -2.645 -15.778 1.221 1.00 96.19 209 VAL A N 1
ATOM 1677 C CA . VAL A 1 209 ? -1.866 -15.846 2.476 1.00 96.19 209 VAL A CA 1
ATOM 1678 C C . VAL A 1 209 ? -1.529 -14.474 3.067 1.00 96.19 209 VAL A C 1
ATOM 1680 O O . VAL A 1 209 ? -0.688 -14.383 3.958 1.00 96.19 209 VAL A O 1
ATOM 1683 N N . ALA A 1 210 ? -2.135 -13.395 2.565 1.00 96.62 210 ALA A N 1
ATOM 1684 C CA . ALA A 1 210 ? -1.895 -12.047 3.079 1.00 96.62 210 ALA A CA 1
ATOM 1685 C C . ALA A 1 210 ? -2.435 -11.860 4.507 1.00 96.62 210 ALA A C 1
ATOM 1687 O O . ALA A 1 210 ? -1.788 -11.194 5.307 1.00 96.62 210 ALA A O 1
ATOM 1688 N N . VAL A 1 211 ? -3.601 -12.450 4.799 1.00 96.31 211 VAL A N 1
ATOM 1689 C CA . VAL A 1 211 ? -4.265 -12.447 6.118 1.00 96.31 211 VAL A CA 1
ATOM 1690 C C . VAL A 1 211 ? -4.695 -13.886 6.442 1.00 96.31 211 VAL A C 1
ATOM 1692 O O . VAL A 1 211 ? -3.860 -14.747 6.707 1.00 96.31 211 VAL A O 1
ATOM 1695 N N . SER A 1 212 ? -5.984 -14.201 6.321 1.00 94.88 212 SER A N 1
ATOM 1696 C CA . SER A 1 212 ? -6.519 -15.560 6.263 1.00 94.88 212 SER A CA 1
ATOM 1697 C C . SER A 1 212 ? -6.906 -15.895 4.819 1.00 94.88 212 SER A C 1
ATOM 1699 O O . SER A 1 212 ? -6.935 -15.009 3.957 1.00 94.88 212 SER A O 1
ATOM 1701 N N . SER A 1 213 ? -7.192 -17.168 4.523 1.00 94.06 213 SER A N 1
ATOM 1702 C CA . SER A 1 213 ? -7.595 -17.569 3.162 1.00 94.06 213 SER A CA 1
ATOM 1703 C C . SER A 1 213 ? -8.877 -16.863 2.702 1.00 94.06 213 SER A C 1
ATOM 1705 O O . SER A 1 213 ? -8.921 -16.353 1.588 1.00 94.06 213 SER A O 1
ATOM 1707 N N . GLU A 1 214 ? -9.880 -16.752 3.578 1.00 94.62 214 GLU A N 1
ATOM 1708 C CA . GLU A 1 214 ? -11.147 -16.066 3.301 1.00 94.62 214 GLU A CA 1
ATOM 1709 C C . GLU A 1 214 ? -10.928 -14.570 3.050 1.00 94.62 214 GLU A C 1
ATOM 1711 O O . GLU A 1 214 ? -11.354 -14.031 2.030 1.00 94.62 214 GLU A O 1
ATOM 1716 N N . ARG A 1 215 ? -10.184 -13.908 3.941 1.00 95.88 215 ARG A N 1
ATOM 1717 C CA . ARG A 1 215 ? -9.865 -12.480 3.828 1.00 95.88 215 ARG A CA 1
ATOM 1718 C C . ARG A 1 215 ? -9.044 -12.159 2.586 1.00 95.88 215 ARG A C 1
ATOM 1720 O O . ARG A 1 215 ? -9.281 -11.138 1.951 1.00 95.88 215 ARG A O 1
ATOM 1727 N N . SER A 1 216 ? -8.096 -13.028 2.238 1.00 96.06 216 SER A N 1
ATOM 1728 C CA . SER A 1 216 ? -7.256 -12.859 1.050 1.00 96.06 216 SER A CA 1
ATOM 1729 C C . SER A 1 216 ? -8.050 -13.031 -0.245 1.00 96.06 216 SER A C 1
ATOM 1731 O O . SER A 1 216 ? -7.792 -12.305 -1.192 1.00 96.06 216 SER A O 1
ATOM 1733 N N . GLN A 1 217 ? -9.034 -13.936 -0.276 1.00 93.06 217 GLN A N 1
ATOM 1734 C CA . GLN A 1 217 ? -9.929 -14.130 -1.427 1.00 93.06 217 GLN A CA 1
ATOM 1735 C C . GLN A 1 217 ? -10.974 -13.020 -1.583 1.00 93.06 217 GLN A C 1
ATOM 1737 O O . GLN A 1 217 ? -11.503 -12.827 -2.674 1.00 93.06 217 GLN A O 1
ATOM 1742 N N . ALA A 1 218 ? -11.309 -12.323 -0.496 1.00 93.12 218 ALA A N 1
ATOM 1743 C CA . ALA A 1 218 ? -12.249 -11.206 -0.521 1.00 93.12 218 ALA A CA 1
ATOM 1744 C C . ALA A 1 218 ? -11.648 -9.906 -1.093 1.00 93.12 218 ALA A C 1
ATOM 1746 O O . ALA A 1 218 ? -12.404 -8.974 -1.375 1.00 93.12 218 ALA A O 1
ATOM 1747 N N . MET A 1 219 ? -10.316 -9.830 -1.213 1.00 94.75 219 MET A N 1
ATOM 1748 C CA . MET A 1 219 ? -9.578 -8.713 -1.820 1.00 94.75 219 MET A CA 1
ATOM 1749 C C . MET A 1 219 ? -9.459 -8.883 -3.331 1.00 94.75 219 MET A C 1
ATOM 1751 O O . MET A 1 219 ? -9.653 -7.863 -4.029 1.00 94.75 219 MET A O 1
#

Mean predicted aligned error: 3.36 Å

Secondary structure (DSSP, 8-state):
--SSEE-HHHHHHHHHHHHHHHHH-TTS-GGG--EEEEEPPSS----STTSS-HHHHTTS--EEEEESTT--B--GGGGHHHHHHHHHHHHHTTSS---HHHHHHHHHHHTS--HHHHHHHHHHHHT----S---HHHHHHHHHHHTHHHHHHHHTT-GGGTT-B--S---SS---THHHHHH-TT-TT--BB-HHHHHHHHHHHHTT-SS-HHHHHT-

pLDDT: mean 95.65, std 4.57, range [65.69, 98.88]

Nearest PDB structures (foldseek):
  4ewf-assembly4_D  TM=6.622E-01  e=3.607E-03  Sphaerobacter thermophilus DSM 20745